Protein AF-A0A662ZCF4-F1 (afdb_monomer)

Radius of gyration: 23.59 Å; Cα contacts (8 Å, |Δi|>4): 606; chains: 1; bounding box: 55×50×80 Å

Solvent-accessible surface area (backbone atoms only — not comparable to full-atom values): 18237 Å² total; per-residue (Å²): 140,78,86,83,78,84,81,78,72,79,65,64,68,58,50,58,51,62,72,49,80,56,81,70,92,49,78,78,56,48,62,64,52,46,52,46,49,50,46,47,46,38,65,43,93,59,76,71,55,62,57,51,50,52,54,49,51,59,56,51,64,78,57,85,60,98,51,92,82,49,65,50,75,46,83,41,60,37,92,90,43,74,89,44,68,36,38,39,37,37,40,68,65,42,102,53,38,28,41,35,39,33,32,34,78,53,94,94,40,78,44,66,78,47,71,39,68,49,59,63,38,27,81,38,76,29,28,28,71,48,75,44,73,40,93,87,55,40,37,22,43,36,34,25,34,49,90,96,43,78,48,38,21,40,20,62,55,26,64,77,41,55,83,73,65,44,68,80,33,82,41,54,31,24,25,22,30,35,30,69,32,47,44,83,41,82,68,47,72,49,74,53,87,63,58,75,70,40,55,52,52,51,51,54,50,39,72,75,34,79,92,56,56,78,87,75,54,77,80,49,69,42,74,46,62,70,53,56,42,68,41,71,50,95,49,62,36,32,30,44,38,23,20,26,28,72,40,68,49,73,49,65,43,94,90,37,53,32,33,44,32,33,29,41,40,41,73,58,88,95,56,94,68,63,45,47,28,22,34,38,35,21,52,77,38,25,74,79,62,80,88,52,61,70,39,31,35,32,38,32,29,43,35,34,33,44,78,65,52,98,83,57,94,70,82,78,79,81,81,130

Secondary structure (DSSP, 8-state):
---------TTTHHHHHHHTT---SSTHHHHHHHHHHHHHHHH---HHHHHHHHHHHHHHTTS----TTSPEEEEEE-SS-TT-EEEEEEEESSSSEEEEEEEEEETTEEEEEEEEEEE--EEEEEEEEEEEE-TTSS-EEEEEEETTEEEEEEETTHHHHTTTS-BTSEEEEEEEEEEEEEEE----EEEE-SSHHHHHHHHHHHHH-TT--GGGSPPEEEE-TT--EEEE-SSTTEEEEEEEEEEEEEEEETTEEEEEEEEEEE--TT-S--EEEEEEEETTTTTT----TT-EEEEEEEEEEEEPPTTSS---PPP-

Sequence (320 aa):
MGNNKAKKSDADKSFLVNNVFIKPEKENELEHLESSVEALIALFPEDNDVKYYIEQGLRQSEEIDDNPNGPHYGLLNDPQNPKKTFHYMTYSINPFLNLIYLVKTVNDDFEILSISLSGKGCKNKFQIISKYQWENTYEGDVSAHYYEKEFCFIEPFFFKNRKKLRLNKPSDISLFGVALSCEPQEGSTLEIKEGTLFEYIQKEFLEKNPDKTVADMMPISISTQGMTYFQEEEFKTVYDYRGMLISVDQDEVFGEKCFKLSVVIYRPPNEQEFVAINLYASEHVLEGYIPKEGDDITGRLILFGTHFDHNSEIDVISYR

Nearest PDB structures (foldseek):
  3u4z-assembly1_A  TM=7.635E-01  e=6.159E-01  Tetrahymena thermophila
  8bk2-assembly3_C  TM=2.120E-01  e=3.422E-01  Neisseria meningitidis serogroup B
  5bp4-assembly9_R  TM=1.847E-01  e=1.612E+00  Mycolicibacterium smegmatis MC2 155
  5bp2-assembly1_A  TM=2.056E-01  e=5.508E+00  Mycolicibacterium smegmatis MC2 155
  5bp4-assembly3_F  TM=1.850E-01  e=5.221E+00  Mycolicibacterium smegmatis MC2 155

Mean predicted aligned error: 11.95 Å

Organism: NCBI:txid83771

Structure (mmCIF, N/CA/C/O backbone):
data_AF-A0A662ZCF4-F1
#
_entry.id   AF-A0A662ZCF4-F1
#
loop_
_atom_site.group_PDB
_atom_site.id
_atom_site.type_symbol
_atom_site.label_atom_id
_atom_site.label_alt_id
_atom_site.label_comp_id
_atom_site.label_asym_id
_atom_site.label_entity_id
_atom_site.label_seq_id
_atom_site.pdbx_PDB_ins_code
_atom_site.Cartn_x
_atom_site.Cartn_y
_atom_site.Cartn_z
_atom_site.occupancy
_atom_site.B_iso_or_equiv
_atom_site.auth_seq_id
_atom_site.auth_comp_id
_atom_site.auth_asym_id
_atom_site.auth_atom_id
_atom_site.pdbx_PDB_model_num
ATOM 1 N N . MET A 1 1 ? 20.011 -29.458 27.327 1.00 34.44 1 MET A N 1
ATOM 2 C CA . MET A 1 1 ? 21.338 -29.253 26.700 1.00 34.44 1 MET A CA 1
ATOM 3 C C . MET A 1 1 ? 21.447 -30.246 25.556 1.00 34.44 1 MET A C 1
ATOM 5 O O . MET A 1 1 ? 21.306 -31.423 25.825 1.00 34.44 1 MET A O 1
ATOM 9 N N . GLY A 1 2 ? 21.599 -29.899 24.288 1.00 31.66 2 GLY A N 1
ATOM 10 C CA . GLY A 1 2 ? 21.715 -28.613 23.622 1.00 31.66 2 GLY A CA 1
ATOM 11 C C . GLY A 1 2 ? 21.447 -28.822 22.126 1.00 31.66 2 GLY A C 1
ATOM 12 O O . GLY A 1 2 ? 21.556 -29.934 21.619 1.00 31.66 2 GLY A O 1
ATOM 13 N N . ASN A 1 3 ? 21.036 -27.725 21.500 1.00 28.69 3 ASN A N 1
ATOM 14 C CA . ASN A 1 3 ? 20.729 -27.484 20.093 1.00 28.69 3 ASN A CA 1
ATOM 15 C C . ASN A 1 3 ? 21.458 -28.346 19.051 1.00 28.69 3 ASN A C 1
ATOM 17 O O . ASN A 1 3 ? 22.678 -28.468 19.087 1.00 28.69 3 ASN A O 1
ATOM 21 N N . ASN A 1 4 ? 20.739 -28.673 17.974 1.00 29.91 4 ASN A N 1
ATOM 22 C CA . ASN A 1 4 ? 21.203 -28.210 16.670 1.00 29.91 4 ASN A CA 1
ATOM 23 C C . ASN A 1 4 ? 20.024 -27.751 15.806 1.00 29.91 4 ASN A C 1
ATOM 25 O O . ASN A 1 4 ? 19.117 -28.515 15.490 1.00 29.91 4 ASN A O 1
ATOM 29 N N . LYS A 1 5 ? 20.043 -26.446 15.519 1.00 33.88 5 LYS A N 1
ATOM 30 C CA . LYS A 1 5 ? 19.071 -25.710 14.717 1.00 33.88 5 LYS A CA 1
ATOM 31 C C . LYS A 1 5 ? 19.158 -26.160 13.261 1.00 33.88 5 LYS A C 1
ATOM 33 O O . LYS A 1 5 ? 20.253 -26.284 12.713 1.00 33.88 5 LYS A O 1
ATOM 38 N N . ALA A 1 6 ? 17.996 -26.317 12.639 1.00 32.59 6 ALA A N 1
ATOM 39 C CA . ALA A 1 6 ? 17.856 -26.325 11.196 1.00 32.59 6 ALA A CA 1
ATOM 40 C C . ALA A 1 6 ? 18.389 -24.996 10.635 1.00 32.59 6 ALA A C 1
ATOM 42 O O . ALA A 1 6 ? 17.842 -23.932 10.921 1.00 32.59 6 ALA A O 1
ATOM 43 N N . LYS A 1 7 ? 19.470 -25.060 9.854 1.00 31.25 7 LYS A N 1
ATOM 44 C CA . LYS A 1 7 ? 19.803 -24.025 8.875 1.00 31.25 7 LYS A CA 1
ATOM 45 C C . LYS A 1 7 ? 18.928 -24.289 7.651 1.00 31.25 7 LYS A C 1
ATOM 47 O O . LYS A 1 7 ? 19.266 -25.153 6.846 1.00 31.25 7 LYS A O 1
ATOM 52 N N . LYS A 1 8 ? 17.784 -23.606 7.560 1.00 32.00 8 LYS A N 1
ATOM 53 C CA . LYS A 1 8 ? 17.156 -23.337 6.260 1.00 32.00 8 LYS A CA 1
ATOM 54 C C . LYS A 1 8 ? 17.948 -22.214 5.583 1.00 32.00 8 LYS A C 1
ATOM 56 O O . LYS A 1 8 ? 18.562 -21.393 6.256 1.00 32.00 8 LYS A O 1
ATOM 61 N N . SER A 1 9 ? 18.034 -22.332 4.271 1.00 33.91 9 SER A N 1
ATOM 62 C CA . SER A 1 9 ? 19.069 -21.866 3.361 1.00 33.91 9 SER A CA 1
ATOM 63 C C . SER A 1 9 ? 18.976 -20.383 2.997 1.00 33.91 9 SER A C 1
ATOM 65 O O . SER A 1 9 ? 18.045 -19.976 2.320 1.00 33.91 9 SER A O 1
ATOM 67 N N . ASP A 1 10 ? 20.044 -19.629 3.272 1.00 34.22 10 ASP A N 1
ATOM 68 C CA . ASP A 1 10 ? 20.371 -18.362 2.583 1.00 34.22 10 ASP A CA 1
ATOM 69 C C . ASP A 1 10 ? 20.737 -18.570 1.090 1.00 34.22 10 ASP A C 1
ATOM 71 O O . ASP A 1 10 ? 21.057 -17.629 0.370 1.00 34.22 10 ASP A O 1
ATOM 75 N N . ALA A 1 11 ? 20.725 -19.817 0.604 1.00 31.61 11 ALA A N 1
ATOM 76 C CA . ALA A 1 11 ? 21.197 -20.179 -0.730 1.00 31.61 11 ALA A CA 1
ATOM 77 C C . ALA A 1 11 ? 20.205 -19.848 -1.862 1.00 31.61 11 ALA A C 1
ATOM 79 O O . ALA A 1 11 ? 20.658 -19.622 -2.982 1.00 31.61 11 ALA A O 1
ATOM 80 N N . ASP A 1 12 ? 18.899 -19.743 -1.592 1.00 37.31 12 ASP A N 1
ATOM 81 C CA . ASP A 1 12 ? 17.895 -19.559 -2.657 1.00 37.31 12 ASP A CA 1
ATOM 82 C C . ASP A 1 12 ? 17.705 -18.091 -3.083 1.00 37.31 12 ASP A C 1
ATOM 84 O O . ASP A 1 12 ? 17.516 -17.822 -4.267 1.00 37.31 12 ASP A O 1
ATOM 88 N N . LYS A 1 13 ? 17.887 -17.111 -2.182 1.00 35.38 13 LYS A N 1
ATOM 89 C CA . LYS A 1 13 ? 17.834 -15.678 -2.553 1.00 35.38 13 LYS A CA 1
ATOM 90 C C . LYS A 1 13 ? 18.986 -15.272 -3.484 1.00 35.38 13 LYS A C 1
ATOM 92 O O . LYS A 1 13 ? 18.811 -14.465 -4.391 1.00 35.38 13 LYS A O 1
ATOM 97 N N . SER A 1 14 ? 20.160 -15.883 -3.302 1.00 32.38 14 SER A N 1
ATOM 98 C CA . SER A 1 14 ? 21.355 -15.583 -4.103 1.00 32.38 14 SER A CA 1
ATOM 99 C C . SER A 1 14 ? 21.256 -16.055 -5.559 1.00 32.38 14 SER A C 1
ATOM 101 O O . SER A 1 14 ? 21.972 -15.548 -6.420 1.00 32.38 14 SER A O 1
ATOM 103 N N . PHE A 1 15 ? 20.387 -17.024 -5.853 1.00 28.84 15 PHE A N 1
ATOM 104 C CA . PHE A 1 15 ? 20.275 -17.616 -7.185 1.00 28.84 15 PHE A CA 1
ATOM 105 C C . PHE A 1 15 ? 19.413 -16.759 -8.125 1.00 28.84 15 PHE A C 1
ATOM 107 O O . PHE A 1 15 ? 19.773 -16.559 -9.284 1.00 28.84 15 PHE A O 1
ATOM 114 N N . LEU A 1 16 ? 18.340 -16.169 -7.594 1.00 33.47 16 LEU A N 1
ATOM 115 C CA . LEU A 1 16 ? 17.433 -15.261 -8.303 1.00 33.47 16 LEU A CA 1
ATOM 116 C C . LEU A 1 16 ? 18.105 -13.932 -8.689 1.00 33.47 16 LEU A C 1
ATOM 118 O O . LEU A 1 16 ? 18.007 -13.498 -9.836 1.00 33.47 16 LEU A O 1
ATOM 122 N N . VAL A 1 17 ? 18.887 -13.346 -7.773 1.00 35.19 17 VAL A N 1
ATOM 123 C CA . VAL A 1 17 ? 19.657 -12.108 -8.019 1.00 35.19 17 VAL A CA 1
ATOM 124 C C . VAL A 1 17 ? 20.765 -12.314 -9.062 1.00 35.19 17 VAL A C 1
ATOM 126 O O . VAL A 1 17 ? 21.104 -11.389 -9.788 1.00 35.19 17 VAL A O 1
ATOM 129 N N . ASN A 1 18 ? 21.320 -13.527 -9.174 1.00 32.16 18 ASN A N 1
ATOM 130 C CA . ASN A 1 18 ? 22.410 -13.818 -10.113 1.00 32.16 18 ASN A CA 1
ATOM 131 C C . ASN A 1 18 ? 21.944 -14.270 -11.512 1.00 32.16 18 ASN A C 1
ATOM 133 O O . ASN A 1 18 ? 22.737 -14.196 -12.453 1.00 32.16 18 ASN A O 1
ATOM 137 N N . ASN A 1 19 ? 20.701 -14.747 -11.666 1.00 30.98 19 ASN A N 1
ATOM 138 C CA . ASN A 1 19 ? 20.167 -15.220 -12.954 1.00 30.98 19 ASN A CA 1
ATOM 139 C C . ASN A 1 19 ? 19.309 -14.184 -13.698 1.00 30.98 19 ASN A C 1
ATOM 141 O O . ASN A 1 19 ? 19.122 -14.313 -14.909 1.00 30.98 19 ASN A O 1
ATOM 145 N N . VAL A 1 20 ? 18.843 -13.134 -13.018 1.00 36.94 20 VAL A N 1
ATOM 146 C CA . VAL A 1 20 ? 18.473 -11.867 -13.661 1.00 36.94 20 VAL A CA 1
ATOM 147 C C . VAL A 1 20 ? 19.757 -11.041 -13.707 1.00 36.94 20 VAL A C 1
ATOM 149 O O . VAL A 1 20 ? 20.332 -10.779 -12.664 1.00 36.94 20 VAL A O 1
ATOM 152 N N . PHE A 1 21 ? 20.264 -10.726 -14.902 1.00 37.38 21 PHE A N 1
ATOM 153 C CA . PHE A 1 21 ? 21.606 -10.186 -15.195 1.00 37.38 21 PHE A CA 1
ATOM 154 C C . PHE A 1 21 ? 21.947 -8.835 -14.527 1.00 37.38 21 PHE A C 1
ATOM 156 O O . PHE A 1 21 ? 22.225 -7.846 -15.199 1.00 37.38 21 PHE A O 1
ATOM 163 N N . ILE A 1 22 ? 21.983 -8.773 -13.203 1.00 38.62 22 ILE A N 1
ATOM 164 C CA . ILE A 1 22 ? 22.342 -7.584 -12.445 1.00 38.62 22 ILE A CA 1
ATOM 165 C C . ILE A 1 22 ? 23.508 -7.995 -11.560 1.00 38.62 22 ILE A C 1
ATOM 167 O O . ILE A 1 22 ? 23.356 -8.724 -10.588 1.00 38.62 22 ILE A O 1
ATOM 171 N N . LYS A 1 23 ? 24.713 -7.564 -11.937 1.00 35.62 23 LYS A N 1
ATOM 172 C CA . LYS A 1 23 ? 25.853 -7.553 -11.019 1.00 35.62 23 LYS A CA 1
ATOM 173 C C . LYS A 1 23 ? 25.826 -6.209 -10.294 1.00 35.62 23 LYS A C 1
ATOM 175 O O . LYS A 1 23 ? 26.274 -5.237 -10.900 1.00 35.62 23 LYS A O 1
ATOM 180 N N . PRO A 1 24 ? 25.306 -6.119 -9.061 1.00 38.59 24 PRO A N 1
ATOM 181 C CA . PRO A 1 24 ? 25.465 -4.905 -8.276 1.00 38.59 24 PRO A CA 1
ATOM 182 C C . PRO A 1 24 ? 26.955 -4.706 -7.973 1.00 38.59 24 PRO A C 1
ATOM 184 O O . PRO A 1 24 ? 27.662 -5.650 -7.608 1.00 38.59 24 PRO A O 1
ATOM 187 N N . GLU A 1 25 ? 27.452 -3.488 -8.170 1.00 36.28 25 GLU A N 1
ATOM 188 C CA . GLU A 1 25 ? 28.835 -3.116 -7.860 1.00 36.28 25 GLU A CA 1
ATOM 189 C C . GLU A 1 25 ? 28.982 -2.664 -6.392 1.00 36.28 25 GLU A C 1
ATOM 191 O O . GLU A 1 25 ? 30.112 -2.603 -5.895 1.00 36.28 25 GLU A O 1
ATOM 196 N N . LYS A 1 26 ? 27.875 -2.393 -5.671 1.00 37.78 26 LYS A N 1
ATOM 197 C CA . LYS A 1 26 ? 27.879 -1.966 -4.253 1.00 37.78 26 LYS A CA 1
ATOM 198 C C . LYS A 1 26 ? 26.777 -2.599 -3.393 1.00 37.78 26 LYS A C 1
ATOM 200 O O . LYS A 1 26 ? 25.709 -2.946 -3.873 1.00 37.78 26 LYS A O 1
ATOM 205 N N . GLU A 1 27 ? 27.028 -2.668 -2.084 1.00 39.44 27 GLU A N 1
ATOM 206 C CA . GLU A 1 27 ? 26.141 -3.262 -1.062 1.00 39.44 27 GLU A CA 1
ATOM 207 C C . GLU A 1 27 ? 24.762 -2.572 -0.974 1.00 39.44 27 GLU A C 1
ATOM 209 O O . GLU A 1 27 ? 23.745 -3.252 -0.964 1.00 39.44 27 GLU A O 1
ATOM 214 N N . ASN A 1 28 ? 24.698 -1.237 -1.051 1.00 39.75 28 ASN A N 1
ATOM 215 C CA . ASN A 1 28 ? 23.425 -0.494 -1.038 1.00 39.75 28 ASN A CA 1
ATOM 216 C C . ASN A 1 28 ? 22.585 -0.673 -2.324 1.00 39.75 28 ASN A C 1
ATOM 218 O O . ASN A 1 28 ? 21.413 -0.305 -2.349 1.00 39.75 28 ASN A O 1
ATOM 222 N N . GLU A 1 29 ? 23.168 -1.193 -3.412 1.00 42.75 29 GLU A N 1
ATOM 223 C CA . GLU A 1 29 ? 22.436 -1.482 -4.657 1.00 42.75 29 GLU A CA 1
ATOM 224 C C . GLU A 1 29 ? 21.608 -2.774 -4.536 1.00 42.75 29 GLU A C 1
ATOM 226 O O . GLU A 1 29 ? 20.649 -2.946 -5.288 1.00 42.75 29 GLU A O 1
ATOM 231 N N . LEU A 1 30 ? 21.946 -3.657 -3.583 1.00 45.44 30 LEU A N 1
ATOM 232 C CA . LEU A 1 30 ? 21.219 -4.904 -3.320 1.00 45.44 30 LEU A CA 1
ATOM 233 C C . LEU A 1 30 ? 19.861 -4.641 -2.654 1.00 45.44 30 LEU A C 1
ATOM 235 O O . LEU A 1 30 ? 18.858 -5.168 -3.116 1.00 45.44 30 LEU A O 1
ATOM 239 N N . GLU A 1 31 ? 19.800 -3.764 -1.651 1.00 50.75 31 GLU A N 1
ATOM 240 C CA . GLU A 1 31 ? 18.610 -3.558 -0.800 1.00 50.75 31 GLU A CA 1
ATOM 241 C C . GLU A 1 31 ? 17.354 -3.076 -1.565 1.00 50.75 31 GLU A C 1
ATOM 243 O O . GLU A 1 31 ? 16.228 -3.510 -1.313 1.00 50.75 31 GLU A O 1
ATOM 248 N N . HIS A 1 32 ? 17.525 -2.187 -2.547 1.00 55.47 32 HIS A N 1
ATOM 249 C CA . HIS A 1 32 ? 16.410 -1.646 -3.341 1.00 55.47 32 HIS A CA 1
ATOM 250 C C . HIS A 1 32 ? 15.911 -2.628 -4.407 1.00 55.47 32 HIS A C 1
ATOM 252 O O . HIS A 1 32 ? 14.712 -2.725 -4.678 1.00 55.47 32 HIS A O 1
ATOM 258 N N . LEU A 1 33 ? 16.842 -3.384 -4.989 1.00 55.66 33 LEU A N 1
ATOM 259 C CA . LEU A 1 33 ? 16.542 -4.468 -5.915 1.00 55.66 33 LEU A CA 1
ATOM 260 C C . LEU A 1 33 ? 15.854 -5.631 -5.201 1.00 55.66 33 LEU A C 1
ATOM 262 O O . LEU A 1 33 ? 14.928 -6.216 -5.757 1.00 55.66 33 LEU A O 1
ATOM 266 N N . GLU A 1 34 ? 16.243 -5.903 -3.956 1.00 63.28 34 GLU A N 1
ATOM 267 C CA . GLU A 1 34 ? 15.597 -6.886 -3.092 1.00 63.28 34 GLU A CA 1
ATOM 268 C C . GLU A 1 34 ? 14.115 -6.570 -2.891 1.00 63.28 34 GLU A C 1
ATOM 270 O O . GLU A 1 34 ? 13.309 -7.478 -3.013 1.00 63.28 34 GLU A O 1
ATOM 275 N N . SER A 1 35 ? 13.715 -5.307 -2.703 1.00 64.56 35 SER A N 1
ATOM 276 C CA . SER A 1 35 ? 12.294 -4.961 -2.517 1.00 64.56 35 SER A CA 1
ATOM 277 C C . SER A 1 35 ? 11.437 -5.238 -3.763 1.00 64.56 35 SER A C 1
ATOM 279 O O . SER A 1 35 ? 10.375 -5.855 -3.668 1.00 64.56 35 SER A O 1
ATOM 281 N N . SER A 1 36 ? 11.885 -4.825 -4.955 1.00 67.31 36 SER A N 1
ATOM 282 C CA . SER A 1 36 ? 11.154 -5.121 -6.199 1.00 67.31 36 SER A CA 1
ATOM 283 C C . SER A 1 36 ? 11.131 -6.623 -6.492 1.00 67.31 36 SER A C 1
ATOM 285 O O . SER A 1 36 ? 10.098 -7.154 -6.892 1.00 67.31 36 SER A O 1
ATOM 287 N N . VAL A 1 37 ? 12.237 -7.329 -6.247 1.00 68.50 37 VAL A N 1
ATOM 288 C CA . VAL A 1 37 ? 12.322 -8.786 -6.419 1.00 68.50 37 VAL A CA 1
ATOM 289 C C . VAL A 1 37 ? 11.449 -9.524 -5.401 1.00 68.50 37 VAL A C 1
ATOM 291 O O . VAL A 1 37 ? 10.737 -10.443 -5.785 1.00 68.50 37 VAL A O 1
ATOM 294 N N . GLU A 1 38 ? 11.429 -9.113 -4.133 1.00 71.75 38 GLU A N 1
ATOM 295 C CA . GLU A 1 38 ? 10.564 -9.694 -3.099 1.00 71.75 38 GLU A CA 1
ATOM 296 C C . GLU A 1 38 ? 9.084 -9.496 -3.433 1.00 71.75 38 GLU A C 1
ATOM 298 O O . GLU A 1 38 ? 8.307 -10.437 -3.290 1.00 71.75 38 GLU A O 1
ATOM 303 N N . ALA A 1 39 ? 8.697 -8.329 -3.961 1.00 72.06 39 ALA A N 1
ATOM 304 C CA . ALA A 1 39 ? 7.339 -8.105 -4.456 1.00 72.06 39 ALA A CA 1
ATOM 305 C C . ALA A 1 39 ? 6.986 -9.040 -5.626 1.00 72.06 39 ALA A C 1
ATOM 307 O O . ALA A 1 39 ? 5.880 -9.571 -5.679 1.00 72.06 39 ALA A O 1
ATOM 308 N N . LEU A 1 40 ? 7.916 -9.259 -6.562 1.00 74.50 40 LEU A N 1
ATOM 309 C CA . LEU A 1 40 ? 7.713 -10.197 -7.668 1.00 74.50 40 LEU A CA 1
ATOM 310 C C . LEU A 1 40 ? 7.574 -11.635 -7.155 1.00 74.50 40 LEU A C 1
ATOM 312 O O . LEU A 1 40 ? 6.639 -12.316 -7.550 1.00 74.50 40 LEU A O 1
ATOM 316 N N . ILE A 1 41 ? 8.442 -12.079 -6.244 1.00 72.75 41 ILE A N 1
ATOM 317 C CA . ILE A 1 41 ? 8.372 -13.422 -5.643 1.00 72.75 41 ILE A CA 1
ATOM 318 C C . ILE A 1 41 ? 7.042 -13.618 -4.903 1.00 72.75 41 ILE A C 1
ATOM 320 O O . ILE A 1 41 ? 6.413 -14.661 -5.043 1.00 72.75 41 ILE A O 1
ATOM 324 N N . ALA A 1 42 ? 6.590 -12.606 -4.157 1.00 72.00 42 ALA A N 1
ATOM 325 C CA . ALA A 1 42 ? 5.320 -12.639 -3.433 1.00 72.00 42 ALA A CA 1
ATOM 326 C C . ALA A 1 42 ? 4.084 -12.646 -4.352 1.00 72.00 42 ALA A C 1
ATOM 328 O O . ALA A 1 42 ? 2.979 -12.962 -3.915 1.00 72.00 42 ALA A O 1
ATOM 329 N N . LEU A 1 43 ? 4.232 -12.286 -5.627 1.00 75.12 43 LEU A N 1
ATOM 330 C CA . LEU A 1 43 ? 3.166 -12.413 -6.621 1.00 75.12 43 LEU A CA 1
ATOM 331 C C . LEU A 1 43 ? 3.315 -13.669 -7.484 1.00 75.12 43 LEU A C 1
ATOM 333 O O . LEU A 1 43 ? 2.305 -14.159 -7.980 1.00 75.12 43 LEU A O 1
ATOM 337 N N . PHE A 1 44 ? 4.538 -14.179 -7.657 1.00 74.06 44 PHE A N 1
ATOM 338 C CA . PHE A 1 44 ? 4.893 -15.227 -8.617 1.00 74.06 44 PHE A CA 1
ATOM 339 C C . PHE A 1 44 ? 5.777 -16.292 -7.955 1.00 74.06 44 PHE A C 1
ATOM 341 O O . PHE A 1 44 ? 7.009 -16.185 -7.969 1.00 74.06 44 PHE A O 1
ATOM 348 N N . PRO A 1 45 ? 5.185 -17.348 -7.384 1.00 59.09 45 PRO A N 1
ATOM 349 C CA . PRO A 1 45 ? 5.953 -18.427 -6.793 1.00 59.09 45 PRO A CA 1
ATOM 350 C C . PRO A 1 45 ? 6.430 -19.405 -7.887 1.00 59.09 45 PRO A C 1
ATOM 352 O O . PRO A 1 45 ? 5.884 -20.493 -7.977 1.00 59.09 45 PRO A O 1
ATOM 355 N N . GLU A 1 46 ? 7.407 -19.013 -8.729 1.00 55.28 46 GLU A N 1
ATOM 356 C CA . GLU A 1 46 ? 8.382 -19.862 -9.475 1.00 55.28 46 GLU A CA 1
ATOM 357 C C . GLU A 1 46 ? 9.172 -19.079 -10.570 1.00 55.28 46 GLU A C 1
ATOM 359 O O . GLU A 1 46 ? 8.655 -18.182 -11.232 1.00 55.28 46 GLU A O 1
ATOM 364 N N . ASP A 1 47 ? 10.439 -19.458 -10.819 1.00 52.12 47 ASP A N 1
ATOM 365 C CA . ASP A 1 47 ? 11.390 -18.760 -11.724 1.00 52.12 47 ASP A CA 1
ATOM 366 C C . ASP A 1 47 ? 11.063 -18.849 -13.229 1.00 52.12 47 ASP A C 1
ATOM 368 O O . ASP A 1 47 ? 11.508 -18.014 -14.027 1.00 52.12 47 ASP A O 1
ATOM 372 N N . ASN A 1 48 ? 10.342 -19.888 -13.657 1.00 49.31 48 ASN A N 1
ATOM 373 C CA . ASN A 1 48 ? 10.177 -20.190 -15.085 1.00 49.31 48 ASN A CA 1
ATOM 374 C C . ASN A 1 48 ? 9.231 -19.215 -15.800 1.00 49.31 48 ASN A C 1
ATOM 376 O O . ASN A 1 48 ? 9.373 -18.996 -17.006 1.00 49.31 48 ASN A O 1
ATOM 380 N N . ASP A 1 49 ? 8.322 -18.590 -15.057 1.00 55.00 49 ASP A N 1
ATOM 381 C CA . ASP A 1 49 ? 7.298 -17.715 -15.612 1.00 55.00 49 ASP A CA 1
ATOM 382 C C . ASP A 1 49 ? 7.880 -16.357 -16.005 1.00 55.00 49 ASP A C 1
ATOM 384 O O . ASP A 1 49 ? 7.713 -15.913 -17.140 1.00 55.00 49 ASP A O 1
ATOM 388 N N . VAL A 1 50 ? 8.670 -15.724 -15.134 1.00 53.28 50 VAL A N 1
ATOM 389 C CA . VAL A 1 50 ? 9.223 -14.381 -15.390 1.00 53.28 50 VAL A CA 1
ATOM 390 C C . VAL A 1 50 ? 10.075 -14.356 -16.662 1.00 53.28 50 VAL A C 1
ATOM 392 O O . VAL A 1 50 ? 9.916 -13.461 -17.495 1.00 53.28 50 VAL A O 1
ATOM 395 N N . LYS A 1 51 ? 10.940 -15.361 -16.856 1.00 55.16 51 LYS A N 1
ATOM 396 C CA . LYS A 1 51 ? 11.770 -15.480 -18.063 1.00 55.16 51 LYS A CA 1
ATOM 397 C C . LYS A 1 51 ? 10.931 -15.727 -19.318 1.00 55.16 51 LYS A C 1
ATOM 399 O O . LYS A 1 51 ? 11.187 -15.105 -20.347 1.00 55.16 51 LYS A O 1
ATOM 404 N N . TYR A 1 52 ? 9.922 -16.591 -19.233 1.00 60.59 52 TYR A N 1
ATOM 405 C CA . TYR A 1 52 ? 8.998 -16.825 -20.338 1.00 60.59 52 TYR A CA 1
ATOM 406 C C . TYR A 1 52 ? 8.271 -15.535 -20.746 1.00 60.59 52 TYR A C 1
ATOM 408 O O . TYR A 1 52 ? 8.223 -15.211 -21.931 1.00 60.59 52 TYR A O 1
ATOM 416 N N . TYR A 1 53 ? 7.771 -14.748 -19.791 1.00 58.00 53 TYR A N 1
ATOM 417 C CA . TYR A 1 53 ? 7.039 -13.511 -20.088 1.00 58.00 53 TYR A CA 1
ATOM 418 C C . TYR A 1 53 ? 7.933 -12.379 -20.592 1.00 58.00 53 TYR A C 1
ATOM 420 O O . TYR A 1 53 ? 7.519 -11.636 -21.480 1.00 58.00 53 TYR A O 1
ATOM 428 N N . ILE A 1 54 ? 9.179 -12.300 -20.121 1.00 55.88 54 ILE A N 1
ATOM 429 C CA . ILE A 1 54 ? 10.216 -11.456 -20.730 1.00 55.88 54 ILE A CA 1
ATOM 430 C C . ILE A 1 54 ? 10.374 -11.806 -22.214 1.00 55.88 54 ILE A C 1
ATOM 432 O O . ILE A 1 54 ? 10.335 -10.924 -23.070 1.00 55.88 54 ILE A O 1
ATOM 436 N N . GLU A 1 55 ? 10.536 -13.094 -22.528 1.00 59.50 55 GLU A N 1
ATOM 437 C CA . GLU A 1 55 ? 10.721 -13.559 -23.904 1.00 59.50 55 GLU A CA 1
ATOM 438 C C . GLU A 1 55 ? 9.473 -13.300 -24.768 1.00 59.50 55 GLU A C 1
ATOM 440 O O . GLU A 1 55 ? 9.608 -12.929 -25.933 1.00 59.50 55 GLU A O 1
ATOM 445 N N . GLN A 1 56 ? 8.262 -13.432 -24.213 1.00 58.22 56 GLN A N 1
ATOM 446 C CA . GLN A 1 56 ? 7.013 -13.114 -24.920 1.00 58.22 56 GLN A CA 1
ATOM 447 C C . GLN A 1 56 ? 6.841 -11.614 -25.166 1.00 58.22 56 GLN A C 1
ATOM 449 O O . GLN A 1 56 ? 6.522 -11.219 -26.286 1.00 58.22 56 GLN A O 1
ATOM 454 N N . GLY A 1 57 ? 7.094 -10.776 -24.158 1.00 53.28 57 GLY A N 1
ATOM 455 C CA . GLY A 1 57 ? 7.048 -9.323 -24.303 1.00 53.28 57 GLY A CA 1
ATOM 456 C C . GLY A 1 57 ? 8.032 -8.835 -25.368 1.00 53.28 57 GLY A C 1
ATOM 457 O O . GLY A 1 57 ? 7.663 -8.045 -26.236 1.00 53.28 57 GLY A O 1
ATOM 458 N N . LEU A 1 58 ? 9.261 -9.369 -25.361 1.00 55.00 58 LEU A N 1
ATOM 459 C CA . LEU A 1 58 ? 10.292 -9.051 -26.355 1.00 55.00 58 LEU A CA 1
ATOM 460 C C . LEU A 1 58 ? 9.908 -9.499 -27.775 1.00 55.00 58 LEU A C 1
ATOM 462 O O . LEU A 1 58 ? 10.174 -8.770 -28.728 1.00 55.00 58 LEU A O 1
ATOM 466 N N . ARG A 1 59 ? 9.231 -10.639 -27.940 1.00 57.19 59 ARG A N 1
ATOM 467 C CA . ARG A 1 59 ? 8.718 -11.072 -29.255 1.00 57.19 59 ARG A CA 1
ATOM 468 C C . ARG A 1 59 ? 7.571 -10.195 -29.751 1.00 57.19 59 ARG A C 1
ATOM 470 O O . ARG A 1 59 ? 7.537 -9.841 -30.922 1.00 57.19 59 ARG A O 1
ATOM 477 N N . GLN A 1 60 ? 6.666 -9.792 -28.862 1.00 50.09 60 GLN A N 1
ATOM 478 C CA . GLN A 1 60 ? 5.534 -8.929 -29.213 1.00 50.09 60 GLN A CA 1
ATOM 479 C C . GLN A 1 60 ? 5.956 -7.488 -29.560 1.00 50.09 60 GLN A C 1
ATOM 481 O O . GLN A 1 60 ? 5.252 -6.820 -30.302 1.00 50.09 60 GLN A O 1
ATOM 486 N N . SER A 1 61 ? 7.125 -7.008 -29.113 1.00 48.50 61 SER A N 1
ATOM 487 C CA . SER A 1 61 ? 7.720 -5.732 -29.578 1.00 48.50 61 SER A CA 1
ATOM 488 C C . SER A 1 61 ? 7.940 -5.645 -31.075 1.00 48.50 61 SER A C 1
ATOM 490 O O . SER A 1 61 ? 7.933 -4.554 -31.643 1.00 48.50 61 SER A O 1
ATOM 492 N N . GLU A 1 62 ? 8.310 -6.780 -31.668 1.00 45.78 62 GLU A N 1
ATOM 493 C CA . GLU A 1 62 ? 8.706 -6.859 -33.070 1.00 45.78 62 GLU A CA 1
ATOM 494 C C . GLU A 1 62 ? 7.468 -6.824 -33.977 1.00 45.78 62 GLU A C 1
ATOM 496 O O . GLU A 1 62 ? 7.554 -6.431 -35.140 1.00 45.78 62 GLU A O 1
ATOM 501 N N . GLU A 1 63 ? 6.303 -7.136 -33.408 1.00 45.12 63 GLU A N 1
ATOM 502 C CA . GLU A 1 63 ? 4.983 -7.031 -34.012 1.00 45.12 63 GLU A CA 1
ATOM 503 C C . GLU A 1 63 ? 4.265 -5.810 -33.414 1.00 45.12 63 GLU A C 1
ATOM 505 O O . GLU A 1 63 ? 3.401 -5.934 -32.550 1.00 45.12 63 GLU A O 1
ATOM 510 N N . ILE A 1 64 ? 4.641 -4.596 -33.843 1.00 44.84 64 ILE A N 1
ATOM 511 C CA . ILE A 1 64 ? 3.876 -3.378 -33.524 1.00 44.84 64 ILE A CA 1
ATOM 512 C C . ILE A 1 64 ? 2.515 -3.494 -34.221 1.00 44.84 64 ILE A C 1
ATOM 514 O O . ILE A 1 64 ? 2.349 -3.043 -35.354 1.00 44.84 64 ILE A O 1
ATOM 518 N N . ASP A 1 65 ? 1.565 -4.140 -33.558 1.00 41.78 65 ASP A N 1
ATOM 519 C CA . ASP A 1 65 ? 0.165 -4.196 -33.956 1.00 41.78 65 ASP A CA 1
ATOM 520 C C . ASP A 1 65 ? -0.672 -3.360 -32.978 1.00 41.78 65 ASP A C 1
ATOM 522 O O . ASP A 1 65 ? -0.327 -3.228 -31.800 1.00 41.78 65 ASP A O 1
ATOM 526 N N . ASP A 1 66 ? -1.771 -2.785 -33.468 1.00 46.50 66 ASP A N 1
ATOM 527 C CA . ASP A 1 66 ? -2.676 -1.852 -32.770 1.00 46.50 66 ASP A CA 1
ATOM 528 C C . ASP A 1 66 ? -3.487 -2.526 -31.630 1.00 46.50 66 ASP A C 1
ATOM 530 O O . ASP A 1 66 ? -4.657 -2.214 -31.401 1.00 46.50 66 ASP A O 1
ATOM 534 N N . ASN A 1 67 ? -2.903 -3.485 -30.904 1.00 47.06 67 ASN A N 1
ATOM 535 C CA . ASN A 1 67 ? -3.539 -4.152 -29.777 1.00 47.06 67 ASN A CA 1
ATOM 536 C C . ASN A 1 67 ? -3.467 -3.259 -28.521 1.00 47.06 67 ASN A C 1
ATOM 538 O O . ASN A 1 67 ? -2.386 -3.100 -27.950 1.00 47.06 67 ASN A O 1
ATOM 542 N N . PRO A 1 68 ? -4.597 -2.722 -28.021 1.00 43.50 68 PRO A N 1
ATOM 543 C CA . PRO A 1 68 ? -4.615 -1.882 -26.821 1.00 43.50 68 PRO A CA 1
ATOM 544 C C . PRO A 1 68 ? -4.236 -2.636 -25.537 1.00 43.50 68 PRO A C 1
ATOM 546 O O . PRO A 1 68 ? -3.930 -1.994 -24.539 1.00 43.50 68 PRO A O 1
ATOM 549 N N . ASN A 1 69 ? -4.233 -3.974 -25.565 1.00 43.16 69 ASN A N 1
ATOM 550 C CA . ASN A 1 69 ? -3.764 -4.831 -24.472 1.00 43.16 69 ASN A CA 1
ATOM 551 C C . ASN A 1 69 ? -2.361 -5.415 -24.740 1.00 43.16 69 ASN A C 1
ATOM 553 O O . ASN A 1 69 ? -1.913 -6.294 -24.005 1.00 43.16 69 ASN A O 1
ATOM 557 N N . GLY A 1 70 ? -1.702 -5.001 -25.828 1.00 42.28 70 GLY A N 1
ATOM 558 C CA . GLY A 1 70 ? -0.330 -5.387 -26.146 1.00 42.28 70 GLY A CA 1
ATOM 559 C C . GLY A 1 70 ? 0.692 -4.595 -25.322 1.00 42.28 70 GLY A C 1
ATOM 560 O O . GLY A 1 70 ? 0.345 -3.596 -24.687 1.00 42.28 70 GLY A O 1
ATOM 561 N N . PRO A 1 71 ? 1.968 -5.012 -25.314 1.00 50.06 71 PRO A N 1
ATOM 562 C CA . PRO A 1 71 ? 2.995 -4.325 -24.549 1.00 50.06 71 PRO A CA 1
ATOM 563 C C . PRO A 1 71 ? 3.181 -2.886 -25.039 1.00 50.06 71 PRO A C 1
ATOM 565 O O . PRO A 1 71 ? 3.471 -2.643 -26.212 1.00 50.06 71 PRO A O 1
ATOM 568 N N . HIS A 1 72 ? 3.055 -1.909 -24.137 1.00 55.53 72 HIS A N 1
ATOM 569 C CA . HIS A 1 72 ? 3.337 -0.522 -24.495 1.00 55.53 72 HIS A CA 1
ATOM 570 C C . HIS A 1 72 ? 4.839 -0.281 -24.516 1.00 55.53 72 HIS A C 1
ATOM 572 O O . HIS A 1 72 ? 5.545 -0.507 -23.530 1.00 55.53 72 HIS A O 1
ATOM 578 N N . TYR A 1 73 ? 5.295 0.247 -25.645 1.00 55.91 73 TYR A N 1
ATOM 579 C CA . TYR A 1 73 ? 6.685 0.572 -25.894 1.00 55.91 73 TYR A CA 1
ATOM 580 C C . TYR A 1 73 ? 6.937 2.071 -25.830 1.00 55.91 73 TYR A C 1
ATOM 582 O O . TYR A 1 73 ? 6.217 2.871 -26.431 1.00 55.91 73 TYR A O 1
ATOM 590 N N . GLY A 1 74 ? 8.012 2.466 -25.151 1.00 58.94 74 GLY A N 1
ATOM 591 C CA . GLY A 1 74 ? 8.471 3.846 -25.192 1.00 58.94 74 GLY A CA 1
ATOM 592 C C . GLY A 1 74 ? 9.985 3.980 -25.225 1.00 58.94 74 GLY A C 1
ATOM 593 O O . GLY A 1 74 ? 10.725 3.229 -24.595 1.00 58.94 74 GLY A O 1
ATOM 594 N N . LEU A 1 75 ? 10.434 4.985 -25.975 1.00 55.41 75 LEU A N 1
ATOM 595 C CA . LEU A 1 75 ? 11.830 5.391 -26.061 1.00 55.41 75 LEU A CA 1
ATOM 596 C C . LEU A 1 75 ? 12.140 6.432 -24.991 1.00 55.41 75 LEU A C 1
ATOM 598 O O . LEU A 1 75 ? 11.392 7.394 -24.794 1.00 55.41 75 LEU A O 1
ATOM 602 N N . LEU A 1 76 ? 13.285 6.269 -24.341 1.00 59.31 76 LEU A N 1
ATOM 603 C CA . LEU A 1 76 ? 13.808 7.205 -23.361 1.00 59.31 76 LEU A CA 1
ATOM 604 C C . LEU A 1 76 ? 15.249 7.544 -23.692 1.00 59.31 76 LEU A C 1
ATOM 606 O O . LEU A 1 76 ? 16.053 6.669 -23.990 1.00 59.31 76 LEU A O 1
ATOM 610 N N . ASN A 1 77 ? 15.589 8.821 -23.572 1.00 57.28 77 ASN A N 1
ATOM 611 C CA . ASN A 1 77 ? 16.985 9.228 -23.555 1.00 57.28 77 ASN A CA 1
ATOM 612 C C . ASN A 1 77 ? 17.512 9.073 -22.129 1.00 57.28 77 ASN A C 1
ATOM 614 O O . ASN A 1 77 ? 16.873 9.542 -21.181 1.00 57.28 77 ASN A O 1
ATOM 618 N N . ASP A 1 78 ? 18.682 8.458 -21.994 1.00 55.34 78 ASP A N 1
ATOM 619 C CA . ASP A 1 78 ? 19.433 8.388 -20.746 1.00 55.34 78 ASP A CA 1
ATOM 620 C C . ASP A 1 78 ? 19.583 9.811 -20.160 1.00 55.34 78 ASP A C 1
ATOM 622 O O . ASP A 1 78 ? 20.115 10.710 -20.828 1.00 55.34 78 ASP A O 1
ATOM 626 N N . PRO A 1 79 ? 19.112 10.048 -18.920 1.00 53.66 79 PRO A N 1
ATOM 627 C CA . PRO A 1 79 ? 19.214 11.347 -18.263 1.00 53.66 79 PRO A CA 1
ATOM 628 C C . PRO A 1 79 ? 20.647 11.867 -18.115 1.00 53.66 79 PRO A C 1
ATOM 630 O O . PRO A 1 79 ? 20.846 13.081 -18.065 1.00 53.66 79 PRO A O 1
ATOM 633 N N . GLN A 1 80 ? 21.616 10.961 -17.994 1.00 53.97 80 GLN A N 1
ATOM 634 C CA . GLN A 1 80 ? 23.030 11.251 -17.779 1.00 53.97 80 GLN A CA 1
ATOM 635 C C . GLN A 1 80 ? 23.821 11.246 -19.093 1.00 53.97 80 GLN A C 1
ATOM 637 O O . GLN A 1 80 ? 24.859 11.903 -19.190 1.00 53.97 80 GLN A O 1
ATOM 642 N N . ASN A 1 81 ? 23.326 10.566 -20.131 1.00 57.28 81 ASN A N 1
ATOM 643 C CA . ASN A 1 81 ? 23.951 10.539 -21.451 1.00 57.28 81 ASN A CA 1
ATOM 644 C C . ASN A 1 81 ? 22.919 10.565 -22.592 1.00 57.28 81 ASN A C 1
ATOM 646 O O . ASN A 1 81 ? 22.624 9.521 -23.156 1.00 57.28 81 ASN A O 1
ATOM 650 N N . PRO A 1 82 ? 22.463 11.740 -23.059 1.00 57.78 82 PRO A N 1
ATOM 651 C CA . PRO A 1 82 ? 21.382 11.868 -24.047 1.00 57.78 82 PRO A CA 1
ATOM 652 C C . PRO A 1 82 ? 21.577 11.130 -25.385 1.00 57.78 82 PRO A C 1
ATOM 654 O O . PRO A 1 82 ? 20.659 11.100 -26.197 1.00 57.78 82 PRO A O 1
ATOM 657 N N . LYS A 1 83 ? 22.777 10.594 -25.650 1.00 52.84 83 LYS A N 1
ATOM 658 C CA . LYS A 1 83 ? 23.099 9.761 -26.817 1.00 52.84 83 LYS A CA 1
ATOM 659 C C . LYS A 1 83 ? 22.828 8.266 -26.606 1.00 52.84 83 LYS A C 1
ATOM 661 O O . LYS A 1 83 ? 22.890 7.518 -27.574 1.00 52.84 83 LYS A O 1
ATOM 666 N N . LYS A 1 84 ? 22.589 7.823 -25.370 1.00 56.12 84 LYS A N 1
ATOM 667 C CA . LYS A 1 84 ? 22.111 6.479 -25.049 1.00 56.12 84 LYS A CA 1
ATOM 668 C C . LYS A 1 84 ? 20.588 6.515 -25.004 1.00 56.12 84 LYS A C 1
ATOM 670 O O . LYS A 1 84 ? 20.005 7.279 -24.236 1.00 56.12 84 LYS A O 1
ATOM 675 N N . THR A 1 85 ? 19.963 5.701 -25.838 1.00 59.34 85 THR A N 1
ATOM 676 C CA . THR A 1 85 ? 18.525 5.455 -25.830 1.00 59.34 85 THR A CA 1
ATOM 677 C C . THR A 1 85 ? 18.256 4.132 -25.132 1.00 59.34 85 THR A C 1
ATOM 679 O O . THR A 1 85 ? 18.922 3.132 -25.396 1.00 59.34 85 THR A O 1
ATOM 682 N N . PHE A 1 86 ? 17.292 4.145 -24.224 1.00 65.75 86 PHE A N 1
ATOM 683 C CA . PHE A 1 86 ? 16.763 2.966 -23.558 1.00 65.75 86 PHE A CA 1
ATOM 684 C C . PHE A 1 86 ? 15.304 2.789 -23.943 1.00 65.75 86 PHE A C 1
ATOM 686 O O . PHE A 1 86 ? 14.614 3.755 -24.286 1.00 65.75 86 PHE A O 1
ATOM 693 N N . HIS A 1 87 ? 14.842 1.552 -23.867 1.00 68.38 87 HIS A N 1
ATOM 694 C CA . HIS A 1 87 ? 13.460 1.201 -24.127 1.00 68.38 87 HIS A CA 1
ATOM 695 C C . HIS A 1 87 ? 12.843 0.766 -22.809 1.00 68.38 87 HIS A C 1
ATOM 697 O O . HIS A 1 87 ? 13.455 0.010 -22.058 1.00 68.38 87 HIS A O 1
ATOM 703 N N . TYR A 1 88 ? 11.640 1.242 -22.519 1.00 70.88 88 TYR A N 1
ATOM 704 C CA . TYR A 1 88 ? 10.806 0.582 -21.526 1.00 70.88 88 TYR A CA 1
ATOM 705 C C . TYR A 1 88 ? 9.672 -0.136 -22.241 1.00 70.88 88 TYR A C 1
ATOM 707 O O . TYR A 1 88 ? 9.143 0.355 -23.244 1.00 70.88 88 TYR A O 1
ATOM 715 N N . MET A 1 89 ? 9.321 -1.291 -21.699 1.00 69.38 89 MET A N 1
ATOM 716 C CA . MET A 1 89 ? 8.183 -2.090 -22.102 1.00 69.38 89 MET A CA 1
ATOM 717 C C . MET A 1 89 ? 7.314 -2.291 -20.870 1.00 69.38 89 MET A C 1
ATOM 719 O O . MET A 1 89 ? 7.815 -2.666 -19.811 1.00 69.38 89 MET A O 1
ATOM 723 N N . THR A 1 90 ? 6.019 -2.040 -20.995 1.00 71.31 90 THR A N 1
ATOM 724 C CA . THR A 1 90 ? 5.061 -2.442 -19.965 1.00 71.31 90 THR A CA 1
ATOM 725 C C . THR A 1 90 ? 4.270 -3.635 -20.460 1.00 71.31 90 THR A C 1
ATOM 727 O O . THR A 1 90 ? 3.674 -3.556 -21.530 1.00 71.31 90 THR A O 1
ATOM 730 N N . TYR A 1 91 ? 4.232 -4.703 -19.679 1.00 72.00 91 TYR A N 1
ATOM 731 C CA . TYR A 1 91 ? 3.446 -5.894 -19.959 1.00 72.00 91 TYR A CA 1
ATOM 732 C C . TYR A 1 91 ? 2.317 -6.005 -18.940 1.00 72.00 91 TYR A C 1
ATOM 734 O O . TYR A 1 91 ? 2.577 -6.099 -17.739 1.00 72.00 91 TYR A O 1
ATOM 742 N N . SER A 1 92 ? 1.069 -5.980 -19.402 1.00 74.38 92 SER A N 1
ATOM 743 C CA . SER A 1 92 ? -0.085 -6.180 -18.528 1.00 74.38 92 SER A CA 1
ATOM 744 C C . SER A 1 92 ? -0.176 -7.645 -18.122 1.00 74.38 92 SER A C 1
ATOM 746 O O . SER A 1 92 ? -0.412 -8.517 -18.953 1.00 74.38 92 SER A O 1
ATOM 748 N N . ILE A 1 93 ? 0.021 -7.905 -16.831 1.00 71.56 93 ILE A N 1
ATOM 749 C CA . ILE A 1 93 ? -0.099 -9.243 -16.245 1.00 71.56 93 ILE A CA 1
ATOM 750 C C . ILE A 1 93 ? -1.577 -9.621 -16.147 1.00 71.56 93 ILE A C 1
ATOM 752 O O . ILE A 1 93 ? -1.975 -10.732 -16.478 1.00 71.56 93 ILE A O 1
ATOM 756 N N . ASN A 1 94 ? -2.380 -8.665 -15.683 1.00 75.19 94 ASN A N 1
ATOM 757 C CA . ASN A 1 94 ? -3.828 -8.740 -15.583 1.00 75.19 94 ASN A CA 1
ATOM 758 C C . ASN A 1 94 ? -4.405 -7.306 -15.694 1.00 75.19 94 ASN A C 1
ATOM 760 O O . ASN A 1 94 ? -3.646 -6.341 -15.842 1.00 75.19 94 ASN A O 1
ATOM 764 N N . PRO A 1 95 ? -5.729 -7.105 -15.584 1.00 78.75 95 PRO A N 1
ATOM 765 C CA . PRO A 1 95 ? -6.348 -5.780 -15.626 1.00 78.75 95 PRO A CA 1
ATOM 766 C C . PRO A 1 95 ? -5.917 -4.815 -14.512 1.00 78.75 95 PRO A C 1
ATOM 768 O O . PRO A 1 95 ? -6.369 -3.666 -14.513 1.00 78.75 95 PRO A O 1
ATOM 771 N N . PHE A 1 96 ? -5.118 -5.248 -13.535 1.00 78.50 96 PHE A N 1
ATOM 772 C CA . PHE A 1 96 ? -4.746 -4.477 -12.353 1.00 78.50 96 PHE A CA 1
ATOM 773 C C . PHE A 1 96 ? -3.240 -4.224 -12.205 1.00 78.50 96 PHE A C 1
ATOM 775 O O . PHE A 1 96 ? -2.868 -3.202 -11.632 1.00 78.50 96 PHE A O 1
ATOM 782 N N . LEU A 1 97 ? -2.392 -5.113 -12.717 1.00 81.31 97 LEU A N 1
ATOM 783 C CA . LEU A 1 97 ? -0.945 -5.134 -12.530 1.00 81.31 97 LEU A CA 1
ATOM 784 C C . LEU A 1 97 ? -0.217 -5.203 -13.870 1.00 81.31 97 LEU A C 1
ATOM 786 O O . LEU A 1 97 ? -0.600 -5.927 -14.788 1.00 81.31 97 LEU A O 1
ATOM 790 N N . ASN A 1 98 ? 0.891 -4.477 -13.942 1.00 82.00 98 ASN A N 1
ATOM 791 C CA . ASN A 1 98 ? 1.800 -4.450 -15.071 1.00 82.00 98 ASN A CA 1
ATOM 792 C C . ASN A 1 98 ? 3.224 -4.724 -14.588 1.00 82.00 98 ASN A C 1
ATOM 794 O O . ASN A 1 98 ? 3.652 -4.174 -13.569 1.00 82.00 98 ASN A O 1
ATOM 798 N N . LEU A 1 99 ? 3.967 -5.505 -15.367 1.00 78.69 99 LEU A N 1
ATOM 799 C CA . LEU A 1 99 ? 5.421 -5.577 -15.280 1.00 78.69 99 LEU A CA 1
ATOM 800 C C . LEU A 1 99 ? 6.013 -4.470 -16.130 1.00 78.69 99 LEU A C 1
ATOM 802 O O . LEU A 1 99 ? 5.584 -4.235 -17.258 1.00 78.69 99 LEU A O 1
ATOM 806 N N . ILE A 1 100 ? 7.009 -3.793 -15.584 1.00 78.25 100 ILE A N 1
ATOM 807 C CA . ILE A 1 100 ? 7.779 -2.785 -16.290 1.00 78.25 100 ILE A CA 1
ATOM 808 C C . ILE A 1 100 ? 9.158 -3.364 -16.505 1.00 78.25 100 ILE A C 1
ATOM 810 O O . ILE A 1 100 ? 9.904 -3.570 -15.553 1.00 78.25 100 ILE A O 1
ATOM 814 N N . TYR A 1 101 ? 9.498 -3.581 -17.763 1.00 75.62 101 TYR A N 1
ATOM 815 C CA . TYR A 1 101 ? 10.834 -3.947 -18.175 1.00 75.62 101 TYR A CA 1
ATOM 816 C C . TYR A 1 101 ? 11.535 -2.709 -18.677 1.00 75.62 101 TYR A C 1
ATOM 818 O O . TYR A 1 101 ? 11.033 -2.001 -19.553 1.00 75.62 101 TYR A O 1
ATOM 826 N N . LEU A 1 102 ? 12.727 -2.474 -18.160 1.00 73.50 102 LEU A N 1
ATOM 827 C CA . LEU A 1 102 ? 13.648 -1.566 -18.796 1.00 73.50 102 LEU A CA 1
ATOM 828 C C . LEU A 1 102 ? 14.706 -2.369 -19.524 1.00 73.50 102 LEU A C 1
ATOM 830 O O . LEU A 1 102 ? 15.374 -3.208 -18.925 1.00 73.50 102 LEU A O 1
ATOM 834 N N . VAL A 1 103 ? 14.877 -2.078 -20.806 1.00 72.31 103 VAL A N 1
ATOM 835 C CA . VAL A 1 103 ? 15.807 -2.790 -21.668 1.00 72.31 103 VAL A CA 1
ATOM 836 C C . VAL A 1 103 ? 16.709 -1.828 -22.426 1.00 72.31 103 VAL A C 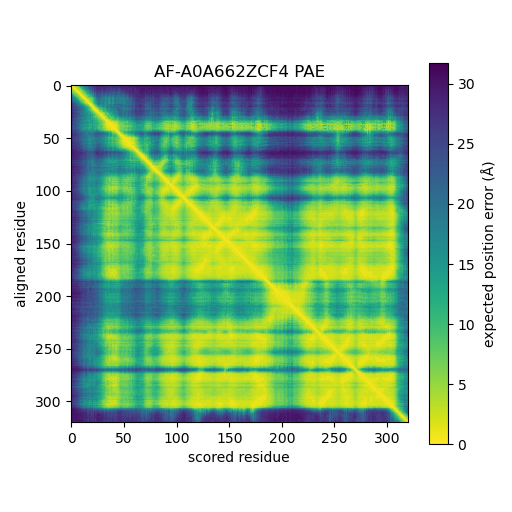1
ATOM 838 O O . VAL A 1 103 ? 16.367 -0.683 -22.746 1.00 72.31 103 VAL A O 1
ATOM 841 N N . LYS A 1 104 ? 17.903 -2.314 -22.726 1.00 70.19 104 LYS A N 1
ATOM 842 C CA . LYS A 1 104 ? 18.909 -1.640 -23.531 1.00 70.19 104 LYS A CA 1
ATOM 843 C C . LYS A 1 104 ? 19.260 -2.525 -24.709 1.00 70.19 104 LYS A C 1
ATOM 845 O O . LYS A 1 104 ? 19.511 -3.709 -24.534 1.00 70.19 104 LYS A O 1
ATOM 850 N N . THR A 1 105 ? 19.357 -1.936 -25.890 1.00 66.88 105 THR A N 1
ATOM 851 C CA . THR A 1 105 ? 19.839 -2.662 -27.064 1.00 66.88 105 THR A CA 1
ATOM 852 C C . THR A 1 105 ? 21.369 -2.705 -27.072 1.00 66.88 105 THR A C 1
ATOM 854 O O . THR A 1 105 ? 22.034 -1.670 -26.947 1.00 66.88 105 THR A O 1
ATOM 857 N N . VAL A 1 106 ? 21.939 -3.899 -27.217 1.00 69.25 106 VAL A N 1
ATOM 858 C CA . VAL A 1 106 ? 23.381 -4.155 -27.312 1.00 69.25 106 VAL A CA 1
ATOM 859 C C . VAL A 1 106 ? 23.619 -5.155 -28.440 1.00 69.25 106 VAL A C 1
ATOM 861 O O . VAL A 1 106 ? 23.236 -6.306 -28.318 1.00 69.25 106 VAL A O 1
ATOM 864 N N . ASN A 1 107 ? 24.288 -4.732 -29.520 1.00 68.50 107 ASN A N 1
ATOM 865 C CA . ASN A 1 107 ? 24.612 -5.588 -30.677 1.00 68.50 107 ASN A CA 1
ATOM 866 C C . ASN A 1 107 ? 23.399 -6.360 -31.237 1.00 68.50 107 ASN A C 1
ATOM 868 O O . ASN A 1 107 ? 23.491 -7.563 -31.445 1.00 68.50 107 ASN A O 1
ATOM 872 N N . ASP A 1 108 ? 22.282 -5.662 -31.455 1.00 65.81 108 ASP A N 1
ATOM 873 C CA . ASP A 1 108 ? 21.003 -6.224 -31.924 1.00 65.81 108 ASP A CA 1
ATOM 874 C C . ASP A 1 108 ? 20.289 -7.181 -30.940 1.00 65.81 108 ASP A C 1
ATOM 876 O O . ASP A 1 108 ? 19.199 -7.649 -31.246 1.00 65.81 108 ASP A O 1
ATOM 880 N N . ASP A 1 109 ? 20.829 -7.383 -29.731 1.00 60.44 109 ASP A N 1
ATOM 881 C CA . ASP A 1 109 ? 20.167 -8.075 -28.616 1.00 60.44 109 ASP A CA 1
ATOM 882 C C . ASP A 1 109 ? 19.607 -7.084 -27.577 1.00 60.44 109 ASP A C 1
ATOM 884 O O . ASP A 1 109 ? 20.016 -5.920 -27.505 1.00 60.44 109 ASP A O 1
ATOM 888 N N . PHE A 1 110 ? 18.689 -7.554 -26.725 1.00 65.31 110 PHE A N 1
ATOM 889 C CA . PHE A 1 110 ? 18.159 -6.796 -25.588 1.00 65.31 110 PHE A CA 1
ATOM 890 C C . PHE A 1 110 ? 18.771 -7.259 -24.260 1.00 65.31 110 PHE A C 1
ATOM 892 O O . PHE A 1 110 ? 18.734 -8.434 -23.907 1.00 65.31 110 PHE A O 1
ATOM 899 N N . GLU A 1 111 ? 19.285 -6.303 -23.493 1.00 70.62 111 GLU A N 1
ATOM 900 C CA . GLU A 1 111 ? 19.765 -6.468 -22.122 1.00 70.62 111 GLU A CA 1
ATOM 901 C C . GLU A 1 111 ? 18.742 -5.848 -21.161 1.00 70.62 111 GLU A C 1
ATOM 903 O O . GLU A 1 111 ? 18.434 -4.659 -21.270 1.00 70.62 111 GLU A O 1
ATOM 908 N N . ILE A 1 112 ? 18.204 -6.636 -20.228 1.00 71.75 112 ILE A N 1
ATOM 909 C CA . ILE A 1 112 ? 17.280 -6.138 -19.199 1.00 71.75 112 ILE A CA 1
ATOM 910 C C . ILE A 1 112 ? 18.085 -5.436 -18.115 1.00 71.75 112 ILE A C 1
ATOM 912 O O . ILE A 1 112 ? 18.993 -6.014 -17.529 1.00 71.75 112 ILE A O 1
ATOM 916 N N . LEU A 1 113 ? 17.723 -4.188 -17.850 1.00 71.06 113 LEU A N 1
ATOM 917 C CA . LEU A 1 113 ? 18.361 -3.331 -16.860 1.00 71.06 113 LEU A CA 1
ATOM 918 C C . LEU A 1 113 ? 17.604 -3.291 -15.532 1.00 71.06 113 LEU A C 1
ATOM 920 O O . LEU A 1 113 ?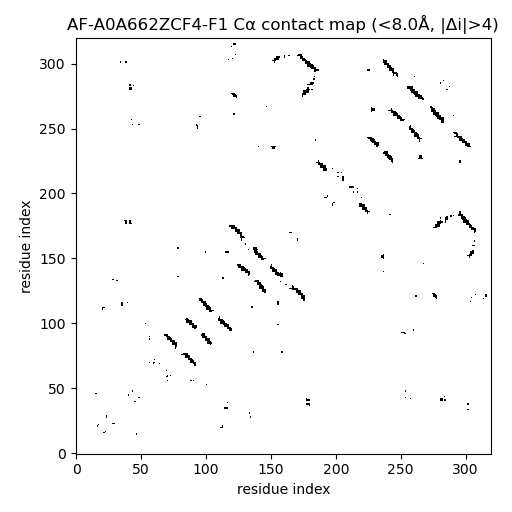 18.221 -3.122 -14.487 1.00 71.06 113 LEU A O 1
ATOM 924 N N . SER A 1 114 ? 16.273 -3.371 -15.577 1.00 74.38 114 SER A N 1
ATOM 925 C CA . SER A 1 114 ? 15.420 -3.393 -14.386 1.00 74.38 114 SER A CA 1
ATOM 926 C C . SER A 1 114 ? 14.077 -4.050 -14.705 1.00 74.38 114 SER A C 1
ATOM 928 O O . SER A 1 114 ? 13.606 -3.993 -15.848 1.00 74.38 114 SER A O 1
ATOM 930 N N . ILE A 1 115 ? 13.480 -4.658 -13.682 1.00 76.06 115 ILE A N 1
ATOM 931 C CA . ILE A 1 115 ? 12.112 -5.170 -13.682 1.00 76.06 115 ILE A CA 1
ATOM 932 C C . ILE A 1 115 ? 11.408 -4.564 -12.472 1.00 76.06 115 ILE A C 1
ATOM 934 O O . ILE A 1 115 ? 11.886 -4.691 -11.347 1.00 76.06 115 ILE A O 1
ATOM 938 N N . SER A 1 116 ? 10.268 -3.925 -12.710 1.00 80.19 116 SER A N 1
ATOM 939 C CA . SER A 1 116 ? 9.468 -3.277 -11.673 1.00 80.19 116 SER A CA 1
ATOM 940 C C . SER A 1 116 ? 7.989 -3.599 -11.831 1.00 80.19 116 SER A C 1
ATOM 942 O O . SER A 1 116 ? 7.560 -4.152 -12.847 1.00 80.19 116 SER A O 1
ATOM 944 N N . LEU A 1 117 ? 7.195 -3.216 -10.836 1.00 82.44 117 LEU A N 1
ATOM 945 C CA . LEU A 1 117 ? 5.748 -3.386 -10.835 1.00 82.44 117 LEU A CA 1
ATOM 946 C C . LEU A 1 117 ? 5.042 -2.038 -10.920 1.00 82.44 117 LEU A C 1
ATOM 948 O O . LEU A 1 117 ? 5.431 -1.059 -10.286 1.00 82.44 117 LEU A O 1
ATOM 952 N N . SER A 1 118 ? 3.941 -2.002 -11.662 1.00 85.44 118 SER A N 1
ATOM 953 C CA . SER A 1 118 ? 2.972 -0.913 -11.592 1.00 85.44 118 SER A CA 1
ATOM 954 C C . SER A 1 118 ? 1.565 -1.470 -11.508 1.00 85.44 118 SER A C 1
ATOM 956 O O . SER A 1 118 ? 1.130 -2.234 -12.364 1.00 85.44 118 SER A O 1
ATOM 958 N N . GLY A 1 119 ? 0.846 -1.060 -10.470 1.00 85.00 119 GLY A N 1
ATOM 959 C CA . GLY A 1 119 ? -0.520 -1.471 -10.213 1.00 85.00 119 GLY A CA 1
ATOM 960 C C . GLY A 1 119 ? -1.501 -0.310 -10.216 1.00 85.00 119 GLY A C 1
ATOM 961 O O . GLY A 1 119 ? -1.141 0.851 -9.994 1.00 85.00 119 GLY A O 1
ATOM 962 N N . LYS A 1 120 ? -2.779 -0.639 -10.406 1.00 87.50 120 LYS A N 1
ATOM 963 C CA . LYS A 1 120 ? -3.879 0.285 -10.118 1.00 87.50 120 LYS A CA 1
ATOM 964 C C . LYS A 1 120 ? -3.897 0.559 -8.622 1.00 87.50 120 LYS A C 1
ATOM 966 O O . LYS A 1 120 ? -4.107 -0.366 -7.840 1.00 87.50 120 LYS A O 1
ATOM 971 N N . GLY A 1 121 ? -3.701 1.809 -8.224 1.00 90.19 121 GLY A N 1
ATOM 972 C CA . GLY A 1 121 ? -3.727 2.219 -6.824 1.00 90.19 121 GLY A CA 1
ATOM 973 C C . GLY A 1 121 ? -4.970 3.016 -6.446 1.00 90.19 121 GLY A C 1
ATOM 974 O O . GLY A 1 121 ? -5.797 3.368 -7.289 1.00 90.19 121 GLY A O 1
ATOM 975 N N . CYS A 1 122 ? -5.078 3.323 -5.159 1.00 91.56 122 CYS A N 1
ATOM 976 C CA . CYS A 1 122 ? -6.045 4.276 -4.635 1.00 91.56 122 CYS A CA 1
ATOM 977 C C . CYS A 1 122 ? -5.486 5.690 -4.768 1.00 91.56 122 CYS A C 1
ATOM 979 O O . CYS A 1 122 ? -4.322 5.950 -4.448 1.00 91.56 122 CYS A O 1
ATOM 981 N N . LYS A 1 123 ? -6.324 6.618 -5.232 1.00 92.19 123 LYS A N 1
ATOM 982 C CA . LYS A 1 123 ? -5.951 8.025 -5.349 1.00 92.19 123 LYS A CA 1
ATOM 983 C C . LYS A 1 123 ? -5.949 8.680 -3.971 1.00 92.19 123 LYS A C 1
ATOM 985 O O . LYS A 1 123 ? -6.967 8.706 -3.291 1.00 92.19 123 LYS A O 1
ATOM 990 N N . ASN A 1 124 ? -4.823 9.282 -3.620 1.00 92.56 124 ASN A N 1
ATOM 991 C CA . ASN A 1 124 ? -4.614 10.002 -2.376 1.00 92.56 124 ASN A CA 1
ATOM 992 C C . ASN A 1 124 ? -3.970 11.361 -2.670 1.00 92.56 124 ASN A C 1
ATOM 994 O O . ASN A 1 124 ? -3.204 11.509 -3.627 1.00 92.56 124 ASN A O 1
ATOM 998 N N . LYS A 1 125 ? -4.255 12.359 -1.835 1.00 92.31 125 LYS A N 1
ATOM 999 C CA . LYS A 1 125 ? -3.587 13.661 -1.899 1.00 92.31 125 LYS A CA 1
ATOM 1000 C C . LYS A 1 125 ? -2.478 13.701 -0.870 1.00 92.31 125 LYS A C 1
ATOM 1002 O O . LYS A 1 125 ? -2.750 13.628 0.319 1.00 92.31 125 LYS A O 1
ATOM 1007 N N . PHE A 1 126 ? -1.252 13.901 -1.325 1.00 94.50 126 PHE A N 1
ATOM 1008 C CA . PHE A 1 126 ? -0.106 14.093 -0.444 1.00 94.50 126 PHE A CA 1
ATOM 1009 C C . PHE A 1 126 ? 0.626 15.374 -0.790 1.00 94.50 126 PHE A C 1
ATOM 1011 O O . PHE A 1 126 ? 0.507 15.893 -1.898 1.00 94.50 126 PHE A O 1
ATOM 1018 N N . GLN A 1 127 ? 1.457 15.856 0.124 1.00 95.31 127 GLN A N 1
ATOM 1019 C CA . GLN A 1 127 ? 2.505 16.802 -0.232 1.00 95.31 127 GLN A CA 1
ATOM 1020 C C . GLN A 1 127 ? 3.855 16.076 -0.275 1.00 95.31 127 GLN A C 1
ATOM 1022 O O . GLN A 1 127 ? 4.251 15.384 0.658 1.00 95.31 127 GLN A O 1
ATOM 1027 N N . ILE A 1 128 ? 4.568 16.209 -1.393 1.00 95.62 128 ILE A N 1
ATOM 1028 C CA . ILE A 1 128 ? 5.860 15.536 -1.577 1.00 95.62 128 ILE A CA 1
ATOM 1029 C C . ILE A 1 128 ? 6.914 16.263 -0.749 1.00 95.62 128 ILE A C 1
ATOM 1031 O O . ILE A 1 128 ? 7.081 17.470 -0.916 1.00 95.62 128 ILE A O 1
ATOM 1035 N N . ILE A 1 129 ? 7.646 15.558 0.106 1.00 95.31 129 ILE A N 1
ATOM 1036 C CA . ILE A 1 129 ? 8.654 16.164 0.991 1.00 95.31 129 ILE A CA 1
ATOM 1037 C C . ILE A 1 129 ? 10.078 15.843 0.542 1.00 95.31 129 ILE A C 1
ATOM 1039 O O . ILE A 1 129 ? 10.957 16.701 0.623 1.00 95.31 129 ILE A O 1
ATOM 1043 N N . SER A 1 130 ? 10.304 14.649 -0.004 1.00 94.00 130 SER A N 1
ATOM 1044 C CA . SER A 1 130 ? 11.614 14.222 -0.479 1.00 94.00 130 SER A CA 1
ATOM 1045 C C . SER A 1 130 ? 11.473 13.323 -1.705 1.00 94.00 130 SER A C 1
ATOM 1047 O O . SER A 1 130 ? 10.409 12.766 -1.979 1.00 94.00 130 SER A O 1
ATOM 1049 N N . LYS A 1 131 ? 12.548 13.237 -2.484 1.00 93.38 131 LYS A N 1
ATOM 1050 C CA . LYS A 1 131 ? 12.658 12.296 -3.591 1.00 93.38 131 LYS A CA 1
ATOM 1051 C C . LYS A 1 131 ? 14.096 11.834 -3.711 1.00 93.38 131 LYS A C 1
ATOM 1053 O O . LYS A 1 131 ? 15.005 12.667 -3.695 1.00 93.38 131 LYS A O 1
ATOM 1058 N N . TYR A 1 132 ? 14.281 10.538 -3.864 1.00 89.69 132 TYR A N 1
ATOM 1059 C CA . TYR A 1 132 ? 15.578 9.911 -3.995 1.00 89.69 132 TYR A CA 1
ATOM 1060 C C . TYR A 1 132 ? 15.592 9.084 -5.273 1.00 89.69 132 TYR A C 1
ATOM 1062 O O . TYR A 1 132 ? 14.729 8.247 -5.491 1.00 89.69 132 TYR A O 1
ATOM 1070 N N . GLN A 1 133 ? 16.541 9.376 -6.154 1.00 86.88 133 GLN A N 1
ATOM 1071 C CA . GLN A 1 133 ? 16.729 8.605 -7.373 1.00 86.88 133 GLN A CA 1
ATOM 1072 C C . GLN A 1 133 ? 17.666 7.446 -7.055 1.00 86.88 133 GLN A C 1
ATOM 1074 O O . GLN A 1 133 ? 18.754 7.691 -6.534 1.00 86.88 133 GLN A O 1
ATOM 1079 N N . TRP A 1 134 ? 17.266 6.225 -7.396 1.00 83.88 134 TRP A N 1
ATOM 1080 C CA . TRP A 1 134 ? 18.131 5.063 -7.223 1.00 83.88 134 TRP A CA 1
ATOM 1081 C C . TRP A 1 134 ? 19.319 5.100 -8.185 1.00 83.88 134 TRP A C 1
ATOM 1083 O O . TRP A 1 134 ? 19.320 5.838 -9.177 1.00 83.88 134 TRP A O 1
ATOM 1093 N N . GLU A 1 135 ? 20.328 4.272 -7.915 1.00 73.00 135 GLU A N 1
ATOM 1094 C CA . GLU A 1 135 ? 21.527 4.167 -8.754 1.00 73.00 135 GLU A CA 1
ATOM 1095 C C . GLU A 1 135 ? 21.202 3.758 -10.193 1.00 73.00 135 GLU A C 1
ATOM 1097 O O . GLU A 1 135 ? 21.813 4.270 -11.131 1.00 73.00 135 GLU A O 1
ATOM 1102 N N . ASN A 1 136 ? 20.173 2.922 -10.383 1.00 69.94 136 ASN A N 1
ATOM 1103 C CA . ASN A 1 136 ? 19.703 2.563 -11.717 1.00 69.94 136 ASN A CA 1
ATOM 1104 C C . ASN A 1 136 ? 19.156 3.776 -12.490 1.00 69.94 136 ASN A C 1
ATOM 1106 O O . ASN A 1 136 ? 19.106 3.744 -13.706 1.00 69.94 136 ASN A O 1
ATOM 1110 N N . THR A 1 137 ? 18.848 4.895 -11.829 1.00 74.25 137 THR A N 1
ATOM 1111 C CA . THR A 1 137 ? 18.346 6.159 -12.389 1.00 74.25 137 THR A CA 1
ATOM 1112 C C . THR A 1 137 ? 16.898 6.156 -12.886 1.00 74.25 137 THR A C 1
ATOM 1114 O O . THR A 1 137 ? 16.379 7.228 -13.234 1.00 74.25 137 THR A O 1
ATOM 1117 N N . TYR A 1 138 ? 16.240 5.002 -12.904 1.00 77.50 138 TYR A N 1
ATOM 1118 C CA . TYR A 1 138 ? 14.915 4.822 -13.495 1.00 77.50 138 TYR A CA 1
ATOM 1119 C C . TYR A 1 138 ? 13.819 4.834 -12.447 1.00 77.50 138 TYR A C 1
ATOM 1121 O O . TYR A 1 138 ? 12.786 5.477 -12.634 1.00 77.50 138 TYR A O 1
ATOM 1129 N N . GLU A 1 139 ? 14.102 4.187 -11.331 1.00 83.88 139 GLU A N 1
ATOM 1130 C CA . GLU A 1 139 ? 13.236 4.094 -10.174 1.00 83.88 139 GLU A CA 1
ATOM 1131 C C . GLU A 1 139 ? 13.730 5.054 -9.092 1.00 83.88 139 GLU A C 1
ATOM 1133 O O . GLU A 1 139 ? 14.783 5.706 -9.203 1.00 83.88 139 GLU A O 1
ATOM 1138 N N . GLY A 1 140 ? 12.923 5.205 -8.056 1.00 87.25 140 GLY A N 1
ATOM 1139 C CA . GLY A 1 140 ? 13.286 6.041 -6.937 1.00 87.25 140 GLY A CA 1
ATOM 1140 C C . GLY A 1 140 ? 12.244 6.022 -5.845 1.00 87.25 140 GLY A C 1
ATOM 1141 O O . GLY A 1 140 ? 11.071 5.747 -6.092 1.00 87.25 140 GLY A O 1
ATOM 1142 N N . ASP A 1 141 ? 12.685 6.395 -4.656 1.00 92.00 141 ASP A N 1
ATOM 1143 C CA . ASP A 1 141 ? 11.820 6.542 -3.502 1.00 92.00 141 ASP A CA 1
ATOM 1144 C C . ASP A 1 141 ? 11.264 7.957 -3.441 1.00 92.00 141 ASP A C 1
ATOM 1146 O O . ASP A 1 141 ? 11.938 8.958 -3.736 1.00 92.00 141 ASP A O 1
ATOM 1150 N N . VAL A 1 142 ? 10.013 8.053 -3.023 1.00 94.38 142 VAL A N 1
ATOM 1151 C CA . VAL A 1 142 ? 9.334 9.321 -2.808 1.00 94.38 142 VAL A CA 1
ATOM 1152 C C . VAL A 1 142 ? 8.769 9.313 -1.402 1.00 94.38 142 VAL A C 1
ATOM 1154 O O . VAL A 1 142 ? 7.885 8.521 -1.090 1.00 94.38 142 VAL A O 1
ATOM 1157 N N . SER A 1 143 ? 9.248 10.237 -0.570 1.00 95.12 143 SER A N 1
ATOM 1158 C CA . SER A 1 143 ? 8.592 10.541 0.697 1.00 95.12 143 SER A CA 1
ATOM 1159 C C . SER A 1 143 ? 7.529 11.603 0.466 1.00 95.12 143 SER A C 1
ATOM 1161 O O . SER A 1 143 ? 7.795 12.678 -0.093 1.00 95.12 143 SER A O 1
ATOM 1163 N N . ALA A 1 144 ? 6.337 11.346 0.974 1.00 95.25 144 ALA A N 1
ATOM 1164 C CA . ALA A 1 144 ? 5.236 12.281 0.986 1.00 95.25 144 ALA A CA 1
ATOM 1165 C C . ALA A 1 144 ? 4.578 12.291 2.366 1.00 95.25 144 ALA A C 1
ATOM 1167 O O . ALA A 1 144 ? 4.562 11.282 3.063 1.00 95.25 144 ALA A O 1
ATOM 1168 N N . HIS A 1 145 ? 4.037 13.433 2.772 1.00 93.31 145 HIS A N 1
ATOM 1169 C CA . HIS A 1 145 ? 3.305 13.535 4.031 1.00 93.31 145 HIS A CA 1
ATOM 1170 C C . HIS A 1 145 ? 1.812 13.753 3.802 1.00 93.31 145 HIS A C 1
ATOM 1172 O O . HIS A 1 145 ? 1.390 14.389 2.826 1.00 93.31 145 HIS A O 1
ATOM 1178 N N . TYR A 1 146 ? 1.026 13.219 4.728 1.00 91.94 146 TYR A N 1
ATOM 1179 C CA . TYR A 1 146 ? -0.394 13.480 4.883 1.00 91.94 146 TYR A CA 1
ATOM 1180 C C . TYR A 1 146 ? -0.675 13.693 6.366 1.00 91.94 146 TYR A C 1
ATOM 1182 O O . TYR A 1 146 ? -0.451 12.798 7.182 1.00 91.94 146 TYR A O 1
ATOM 1190 N N . TYR A 1 147 ? -1.129 14.897 6.722 1.00 88.94 147 TYR A N 1
ATOM 1191 C CA . TYR A 1 147 ? -1.193 15.342 8.116 1.00 88.94 147 TYR A CA 1
ATOM 1192 C C . TYR A 1 147 ? 0.163 15.149 8.817 1.00 88.94 147 TYR A C 1
ATOM 1194 O O . TYR A 1 147 ? 1.180 15.675 8.361 1.00 88.94 147 TYR A O 1
ATOM 1202 N N . GLU A 1 148 ? 0.178 14.407 9.920 1.00 87.31 148 GLU A N 1
ATOM 1203 C CA . GLU A 1 148 ? 1.351 14.156 10.755 1.00 87.31 148 GLU A CA 1
ATOM 1204 C C . GLU A 1 148 ? 2.088 12.868 10.356 1.00 87.31 148 GLU A C 1
ATOM 1206 O O . GLU A 1 148 ? 3.106 12.536 10.961 1.00 87.31 148 GLU A O 1
ATOM 1211 N N . LYS A 1 149 ? 1.594 12.131 9.350 1.00 91.19 149 LYS A N 1
ATOM 1212 C CA . LYS A 1 149 ? 2.160 10.851 8.920 1.00 91.19 149 LYS A CA 1
ATOM 1213 C C . LYS A 1 149 ? 2.950 11.004 7.620 1.00 91.19 149 LYS A C 1
ATOM 1215 O O . LYS A 1 149 ? 2.459 11.559 6.635 1.00 91.19 149 LYS A O 1
ATOM 1220 N N . GLU A 1 150 ? 4.178 10.497 7.629 1.00 93.81 150 GLU A N 1
ATOM 1221 C CA . GLU A 1 150 ? 5.000 10.299 6.434 1.00 93.81 150 GLU A CA 1
ATOM 1222 C C . GLU A 1 150 ? 4.716 8.921 5.822 1.00 93.81 150 GLU A C 1
ATOM 1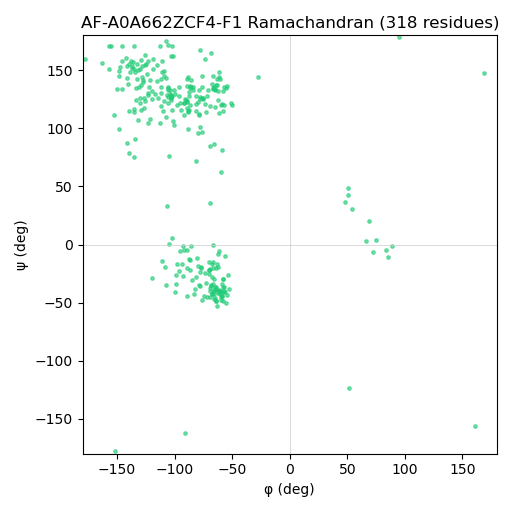224 O O . GLU A 1 150 ? 4.438 7.951 6.532 1.00 93.81 150 GLU A O 1
ATOM 1229 N N . PHE A 1 151 ? 4.755 8.878 4.494 1.00 95.06 151 PHE A N 1
ATOM 1230 C CA . PHE A 1 151 ? 4.675 7.688 3.665 1.00 95.06 151 PHE A CA 1
ATOM 1231 C C . PHE A 1 151 ? 5.827 7.750 2.668 1.00 95.06 151 PHE A C 1
ATOM 1233 O O . PHE A 1 151 ? 5.966 8.728 1.931 1.00 95.06 151 PHE A O 1
ATOM 1240 N N . CYS A 1 152 ? 6.635 6.703 2.627 1.00 95.56 152 CYS A N 1
ATOM 1241 C CA . CYS A 1 152 ? 7.673 6.506 1.628 1.00 95.56 152 CYS A CA 1
ATOM 1242 C C . CYS A 1 152 ? 7.285 5.331 0.728 1.00 95.56 152 CYS A C 1
ATOM 1244 O O . CYS A 1 152 ? 6.890 4.274 1.217 1.00 95.56 152 CYS A O 1
ATOM 1246 N N . PHE A 1 153 ? 7.358 5.529 -0.584 1.00 94.69 153 PHE A N 1
ATOM 1247 C CA . PHE A 1 153 ? 6.947 4.538 -1.573 1.00 94.69 153 PHE A CA 1
ATOM 1248 C C . PHE A 1 153 ? 7.886 4.518 -2.776 1.00 94.69 153 PHE A C 1
ATOM 1250 O O . PHE A 1 153 ? 8.487 5.538 -3.125 1.00 94.69 153 PHE A O 1
ATOM 1257 N N . ILE A 1 154 ? 7.953 3.360 -3.432 1.00 92.75 154 ILE A N 1
ATOM 1258 C CA . ILE A 1 154 ? 8.698 3.167 -4.677 1.00 92.75 154 ILE A CA 1
ATOM 1259 C C . ILE A 1 154 ? 7.896 3.783 -5.829 1.00 92.75 154 ILE A C 1
ATOM 1261 O O . ILE A 1 154 ? 6.730 3.442 -6.038 1.00 92.75 154 ILE A O 1
ATOM 1265 N N . GLU A 1 155 ? 8.510 4.679 -6.600 1.00 91.19 155 GLU A N 1
ATOM 1266 C CA . GLU A 1 155 ? 7.965 5.198 -7.857 1.00 91.19 155 GLU A CA 1
ATOM 1267 C C . GLU A 1 155 ? 8.629 4.473 -9.042 1.00 91.19 155 GLU A C 1
ATOM 1269 O O . GLU A 1 155 ? 9.754 4.813 -9.431 1.00 91.19 155 GLU A O 1
ATOM 1274 N N . PRO A 1 156 ? 7.937 3.508 -9.675 1.00 85.44 156 PRO A N 1
ATOM 1275 C CA . PRO A 1 156 ? 8.523 2.684 -10.732 1.00 85.44 156 PRO A CA 1
ATOM 1276 C C . PRO A 1 156 ? 8.792 3.479 -12.023 1.00 85.44 156 PRO A C 1
ATOM 1278 O O . PRO A 1 156 ? 9.632 3.112 -12.841 1.00 85.44 156 PRO A O 1
ATOM 1281 N N . PHE A 1 157 ? 8.111 4.617 -12.207 1.00 83.88 157 PHE A N 1
ATOM 1282 C CA . PHE A 1 157 ? 8.303 5.530 -13.337 1.00 83.88 157 PHE A CA 1
ATOM 1283 C C . PHE A 1 157 ? 9.037 6.816 -12.936 1.00 83.88 157 PHE A C 1
ATOM 1285 O O . PHE A 1 157 ? 8.779 7.893 -13.494 1.00 83.88 157 PHE A O 1
ATOM 1292 N N . PHE A 1 158 ? 9.963 6.746 -11.974 1.00 85.38 158 PHE A N 1
ATOM 1293 C CA . PHE A 1 158 ? 10.610 7.934 -11.413 1.00 85.38 158 PHE A CA 1
ATOM 1294 C C . PHE A 1 158 ? 11.290 8.786 -12.488 1.00 85.38 158 PHE A C 1
ATOM 1296 O O . PHE A 1 158 ? 11.134 10.011 -12.507 1.00 85.38 158 PHE A O 1
ATOM 1303 N N . PHE A 1 159 ? 11.966 8.167 -13.459 1.00 79.12 159 PHE A N 1
ATOM 1304 C CA . PHE A 1 159 ? 12.585 8.876 -14.585 1.00 79.12 159 PHE A CA 1
ATOM 1305 C C . PHE A 1 159 ? 11.609 9.804 -15.334 1.00 79.12 159 PHE A C 1
ATOM 1307 O O . PHE A 1 159 ? 11.993 10.909 -15.735 1.00 79.12 159 PHE A O 1
ATOM 1314 N N . LYS A 1 160 ? 10.349 9.377 -15.495 1.00 80.81 160 LYS A N 1
ATOM 1315 C CA . LYS A 1 160 ? 9.275 10.095 -16.197 1.00 80.81 160 LYS A CA 1
ATOM 1316 C C . LYS A 1 160 ? 8.621 11.123 -15.279 1.00 80.81 160 LYS A C 1
ATOM 1318 O O . LYS A 1 160 ? 8.376 12.262 -15.686 1.00 80.81 160 LYS A O 1
ATOM 1323 N N . ASN A 1 161 ? 8.373 10.735 -14.031 1.00 86.62 161 ASN A N 1
ATOM 1324 C CA . ASN A 1 161 ? 7.524 11.474 -13.104 1.00 86.62 161 ASN A CA 1
ATOM 1325 C C . ASN A 1 161 ? 8.288 12.455 -12.204 1.00 86.62 161 ASN A C 1
ATOM 1327 O O . ASN A 1 161 ? 7.689 13.410 -11.710 1.00 86.62 161 ASN A O 1
ATOM 1331 N N . ARG A 1 162 ? 9.618 12.350 -12.065 1.00 86.88 162 ARG A N 1
ATOM 1332 C CA . ARG A 1 162 ? 10.425 13.192 -11.151 1.00 86.88 162 ARG A CA 1
ATOM 1333 C C . ARG A 1 162 ? 10.260 14.704 -11.318 1.00 86.88 162 ARG A C 1
ATOM 1335 O O . ARG A 1 162 ? 10.518 15.453 -10.375 1.00 86.88 162 ARG A O 1
ATOM 1342 N N . LYS A 1 163 ? 9.893 15.182 -12.515 1.00 86.88 163 LYS A N 1
ATOM 1343 C CA . LYS A 1 163 ? 9.617 16.611 -12.783 1.00 86.88 163 LYS A CA 1
ATOM 1344 C C . LYS A 1 163 ? 8.205 17.031 -12.353 1.00 86.88 163 LYS A C 1
ATOM 1346 O O . LYS A 1 163 ? 7.997 18.205 -12.043 1.00 86.88 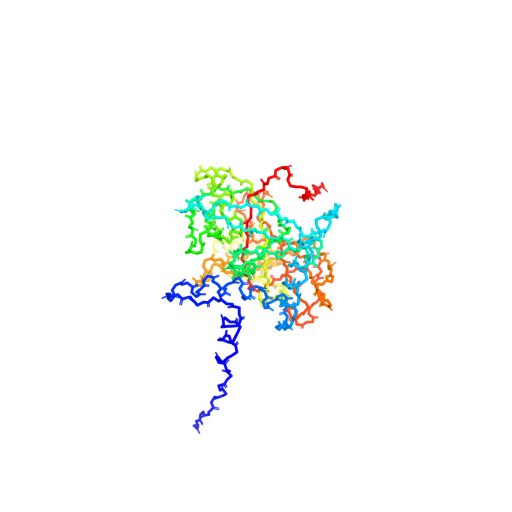163 LYS A O 1
ATOM 1351 N N . LYS A 1 164 ? 7.254 16.093 -12.353 1.00 88.19 164 LYS A N 1
ATOM 1352 C CA . LYS A 1 164 ? 5.871 16.276 -11.888 1.00 88.19 164 LYS A CA 1
ATOM 1353 C C . LYS A 1 164 ? 5.791 16.216 -10.360 1.00 88.19 164 LYS A C 1
ATOM 1355 O O . LYS A 1 164 ? 5.073 17.011 -9.767 1.00 88.19 164 LYS A O 1
ATOM 1360 N N . LEU A 1 165 ? 6.624 15.380 -9.736 1.00 89.25 165 LEU A N 1
ATOM 1361 C CA . LEU A 1 165 ? 6.816 15.283 -8.284 1.00 89.25 165 LEU A CA 1
ATOM 1362 C C . LEU A 1 165 ? 7.525 16.537 -7.733 1.00 89.25 165 LEU A C 1
ATOM 1364 O O . LEU A 1 165 ? 8.759 16.613 -7.621 1.00 89.25 165 LEU A O 1
ATOM 1368 N N . ARG A 1 166 ? 6.726 17.574 -7.458 1.00 91.75 166 ARG A N 1
ATOM 1369 C CA . ARG A 1 166 ? 7.180 18.876 -6.955 1.0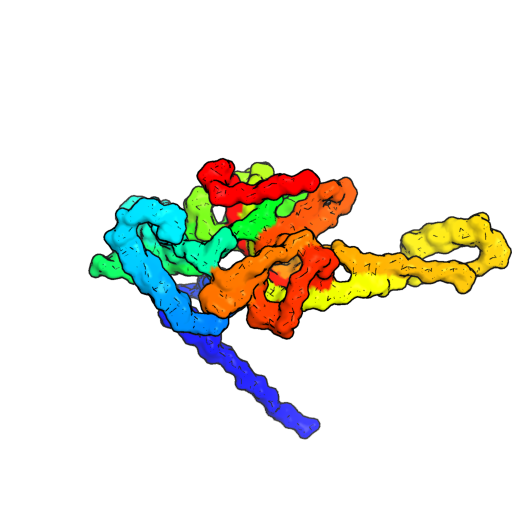0 91.75 166 ARG A CA 1
ATOM 1370 C C . ARG A 1 166 ? 7.204 18.869 -5.432 1.00 91.75 166 ARG A C 1
ATOM 1372 O O . ARG A 1 166 ? 6.173 18.682 -4.798 1.00 91.75 166 ARG A O 1
ATOM 1379 N N . LEU A 1 167 ? 8.377 19.147 -4.870 1.00 94.19 167 LEU A N 1
ATOM 1380 C CA . LEU A 1 167 ? 8.564 19.235 -3.424 1.00 94.19 167 LEU A CA 1
ATOM 1381 C C . LEU A 1 167 ? 7.701 20.347 -2.817 1.00 94.19 167 LEU A C 1
ATOM 1383 O O . LEU A 1 167 ? 7.535 21.414 -3.416 1.00 94.19 167 LEU A O 1
ATOM 1387 N N . ASN A 1 168 ? 7.201 20.089 -1.614 1.00 93.31 168 ASN A N 1
ATOM 1388 C CA . ASN A 1 168 ? 6.356 20.955 -0.801 1.00 93.31 168 ASN A CA 1
ATOM 1389 C C . ASN A 1 168 ? 5.094 21.450 -1.517 1.00 93.31 168 ASN A C 1
ATOM 1391 O O . ASN A 1 168 ? 4.626 22.563 -1.275 1.00 93.31 168 ASN A O 1
ATOM 1395 N N . LYS A 1 169 ? 4.557 20.642 -2.439 1.00 91.44 169 LYS A N 1
ATOM 1396 C CA . LYS A 1 169 ? 3.296 20.924 -3.127 1.00 91.44 169 LYS A CA 1
ATOM 1397 C C . LYS A 1 169 ? 2.344 19.733 -3.049 1.00 91.44 169 LYS A C 1
ATOM 1399 O O . LYS A 1 169 ? 2.813 18.598 -3.170 1.00 91.44 169 LYS A O 1
ATOM 1404 N N . PRO A 1 170 ? 1.026 19.988 -2.928 1.00 91.19 170 PRO A N 1
ATOM 1405 C CA . PRO A 1 170 ? 0.016 18.955 -3.089 1.00 91.19 170 PRO A CA 1
ATOM 1406 C C . PRO A 1 170 ? 0.166 18.254 -4.440 1.00 91.19 170 PRO A C 1
ATOM 1408 O O . PRO A 1 170 ? 0.359 18.910 -5.466 1.00 91.19 170 PRO A O 1
ATOM 1411 N N . SER A 1 171 ? 0.096 16.931 -4.419 1.00 91.69 171 SER A N 1
ATOM 1412 C CA . SER A 1 171 ? 0.171 16.045 -5.574 1.00 91.69 171 SER A CA 1
ATOM 1413 C C . SER A 1 171 ? -0.827 14.908 -5.388 1.00 91.69 171 SER A C 1
ATOM 1415 O O . SER A 1 171 ? -0.964 14.363 -4.292 1.00 91.69 171 SER A O 1
ATOM 1417 N N . ASP A 1 172 ? -1.513 14.559 -6.470 1.00 91.94 172 ASP A N 1
ATOM 1418 C CA . ASP A 1 172 ? -2.363 13.377 -6.521 1.00 91.94 172 ASP A CA 1
ATOM 1419 C C . ASP A 1 172 ? -1.477 12.154 -6.786 1.00 91.94 172 ASP A C 1
ATOM 1421 O O . ASP A 1 172 ? -0.855 12.046 -7.847 1.00 91.94 172 ASP A O 1
ATOM 1425 N N . ILE A 1 173 ? -1.406 11.244 -5.820 1.00 93.19 173 ILE A N 1
ATOM 1426 C CA . ILE A 1 173 ? -0.607 10.020 -5.893 1.00 93.19 173 ILE A CA 1
ATOM 1427 C C . ILE A 1 173 ? -1.542 8.818 -5.840 1.00 93.19 173 ILE A C 1
ATOM 1429 O O . ILE A 1 173 ? -2.401 8.714 -4.966 1.00 93.19 173 ILE A O 1
ATOM 143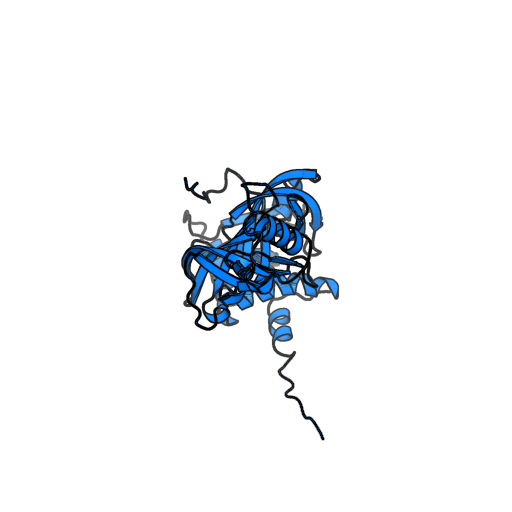3 N N . SER A 1 174 ? -1.363 7.902 -6.784 1.00 93.75 174 SER A N 1
ATOM 1434 C CA . SER A 1 174 ? -1.998 6.590 -6.769 1.00 93.75 174 SER A CA 1
ATOM 1435 C C . SER A 1 174 ? -1.112 5.623 -5.993 1.00 93.75 174 SER A C 1
ATOM 1437 O O . SER A 1 174 ? -0.005 5.350 -6.451 1.00 93.75 174 SER A O 1
ATOM 1439 N N . LEU A 1 175 ? -1.586 5.112 -4.854 1.00 95.50 175 LEU A N 1
ATOM 1440 C CA . LEU A 1 175 ? -0.853 4.160 -4.014 1.00 95.50 175 LEU A CA 1
ATOM 1441 C C . LEU A 1 175 ? -1.385 2.736 -4.163 1.00 95.50 175 LEU A C 1
ATOM 1443 O O . LEU A 1 175 ? -2.592 2.498 -4.059 1.00 95.50 175 LEU A O 1
ATOM 1447 N N . PHE A 1 176 ? -0.475 1.787 -4.335 1.00 95.75 176 PHE A N 1
ATOM 1448 C CA . PHE A 1 176 ? -0.770 0.363 -4.242 1.00 95.75 176 PHE A CA 1
ATOM 1449 C C . PHE A 1 176 ? 0.318 -0.350 -3.440 1.00 95.75 176 PHE A C 1
ATOM 1451 O O . PHE A 1 176 ? 1.432 0.152 -3.319 1.00 95.75 176 PHE A O 1
ATOM 1458 N N . GLY A 1 177 ? -0.010 -1.505 -2.874 1.00 95.56 177 GLY A N 1
ATOM 1459 C CA . GLY A 1 177 ? 0.943 -2.338 -2.153 1.00 95.56 177 GLY A CA 1
ATOM 1460 C C . GLY A 1 177 ? 0.975 -3.753 -2.705 1.00 95.56 177 GLY A C 1
ATOM 1461 O O . GLY A 1 177 ? -0.015 -4.216 -3.270 1.00 95.56 177 GLY A O 1
ATOM 1462 N N . VAL A 1 178 ? 2.091 -4.443 -2.511 1.00 94.88 178 VAL A N 1
ATOM 1463 C CA . VAL A 1 178 ? 2.187 -5.897 -2.687 1.00 94.88 178 VAL A CA 1
ATOM 1464 C C . VAL A 1 178 ? 2.331 -6.523 -1.310 1.00 94.88 178 VAL A C 1
ATOM 1466 O O . VAL A 1 178 ? 3.220 -6.134 -0.551 1.00 94.88 178 VAL A O 1
ATOM 1469 N N . ALA A 1 179 ? 1.428 -7.438 -0.967 1.00 95.88 179 ALA A N 1
ATOM 1470 C CA . ALA A 1 179 ? 1.453 -8.133 0.308 1.00 95.88 179 ALA A CA 1
ATOM 1471 C C . ALA A 1 179 ? 2.614 -9.134 0.334 1.00 95.88 179 ALA A C 1
ATOM 1473 O O . ALA A 1 179 ? 2.737 -9.966 -0.557 1.00 95.88 179 ALA A O 1
ATOM 1474 N N . LEU A 1 180 ? 3.440 -9.054 1.373 1.00 93.19 180 LEU A N 1
ATOM 1475 C CA . LEU A 1 180 ? 4.429 -10.076 1.727 1.00 93.19 180 LEU A CA 1
ATOM 1476 C C . LEU A 1 180 ? 3.844 -11.078 2.731 1.00 93.19 180 LEU A C 1
ATOM 1478 O O . LEU A 1 180 ? 4.262 -12.229 2.785 1.00 93.19 180 LEU A O 1
ATOM 1482 N N . SER A 1 181 ? 2.869 -10.627 3.521 1.00 95.06 181 SER A N 1
ATOM 1483 C CA . SER A 1 181 ? 1.984 -11.448 4.345 1.00 95.06 181 SER A CA 1
ATOM 1484 C C . SER A 1 181 ? 0.622 -10.760 4.456 1.00 95.06 181 SER A C 1
ATOM 1486 O O . SER A 1 181 ? 0.522 -9.526 4.401 1.00 95.06 181 SER A O 1
ATOM 1488 N N . CYS A 1 182 ? -0.446 -11.543 4.586 1.00 96.81 182 CYS A N 1
ATOM 1489 C CA . CYS A 1 182 ? -1.790 -11.013 4.786 1.00 96.81 182 CYS A CA 1
ATOM 1490 C C . CYS A 1 182 ? -2.648 -12.024 5.544 1.00 96.81 182 CYS A C 1
ATOM 1492 O O . CYS A 1 182 ? -3.034 -13.057 5.005 1.00 96.81 182 CYS A O 1
ATOM 1494 N N . GLU A 1 183 ? -2.995 -11.685 6.779 1.00 96.56 183 GLU A N 1
ATOM 1495 C CA . GLU A 1 183 ? -3.750 -12.544 7.682 1.00 96.56 183 GLU A CA 1
ATOM 1496 C C . GLU A 1 183 ? -5.023 -11.833 8.160 1.00 96.56 183 GLU A C 1
ATOM 1498 O O . GLU A 1 183 ? -5.023 -10.606 8.341 1.00 96.56 183 GLU A O 1
ATOM 1503 N N . PRO A 1 184 ? -6.121 -12.575 8.394 1.00 96.19 184 PRO A N 1
ATOM 1504 C CA . PRO A 1 184 ? -7.305 -12.007 9.014 1.00 96.19 184 PRO A CA 1
ATOM 1505 C C . PRO A 1 184 ? -6.992 -11.614 10.457 1.00 96.19 184 PRO A C 1
ATOM 1507 O O . PRO A 1 184 ? -6.442 -12.393 11.235 1.00 96.19 184 PRO A O 1
ATOM 1510 N N . GLN A 1 185 ? -7.409 -10.416 10.840 1.00 92.75 185 GLN A N 1
ATOM 1511 C CA . GLN A 1 185 ? -7.294 -9.917 12.198 1.00 92.75 185 GLN A CA 1
ATOM 1512 C C . GLN A 1 185 ? -8.680 -9.892 12.834 1.00 92.75 185 GLN A C 1
ATOM 1514 O O . GLN A 1 185 ? -9.517 -9.053 12.510 1.00 92.75 185 GLN A O 1
ATOM 1519 N N . GLU A 1 186 ? -8.924 -10.784 13.792 1.00 85.50 186 GLU A N 1
ATOM 1520 C CA . GLU A 1 186 ? -10.186 -10.750 14.526 1.00 85.50 186 GLU A CA 1
ATOM 1521 C C . GLU A 1 186 ? -10.295 -9.461 15.352 1.00 85.50 186 GLU A C 1
ATOM 1523 O O . GLU A 1 186 ? -9.360 -9.051 16.060 1.00 85.50 186 GLU A O 1
ATOM 1528 N N . GLY A 1 187 ? -11.467 -8.829 15.263 1.00 76.81 187 GLY A N 1
ATOM 1529 C CA . GLY A 1 187 ? -11.850 -7.727 16.124 1.00 76.81 187 GLY A CA 1
ATOM 1530 C C . GLY A 1 187 ? -11.848 -8.185 17.579 1.00 76.81 187 GLY A C 1
ATOM 1531 O O . GLY A 1 187 ? -12.580 -9.088 17.978 1.00 76.81 187 GLY A O 1
ATOM 1532 N N . SER A 1 188 ? -11.022 -7.541 18.389 1.00 80.69 188 SER A N 1
ATOM 1533 C CA . SER A 1 188 ? -10.960 -7.755 19.830 1.00 80.69 188 SER A CA 1
ATOM 1534 C C . SER A 1 188 ? -11.602 -6.590 20.576 1.00 80.69 188 SER A C 1
ATOM 1536 O O . SER A 1 188 ? -11.973 -5.566 20.002 1.00 80.69 188 SER A O 1
ATOM 1538 N N . THR A 1 189 ? -11.762 -6.750 21.882 1.00 86.06 189 THR A N 1
ATOM 1539 C CA . THR A 1 189 ? -12.174 -5.669 22.774 1.00 86.06 189 THR A CA 1
ATOM 1540 C C . THR A 1 189 ? -10.980 -5.229 23.604 1.00 86.06 189 THR A C 1
ATOM 1542 O O . THR A 1 189 ? -10.341 -6.057 24.252 1.00 86.06 189 THR A O 1
ATOM 1545 N N . LEU A 1 190 ? -10.712 -3.927 23.620 1.00 86.00 190 LEU A N 1
ATOM 1546 C CA . LEU A 1 190 ? -9.788 -3.315 24.559 1.00 86.00 190 LEU A CA 1
ATOM 1547 C C . LEU A 1 190 ? -10.581 -2.802 25.763 1.00 86.00 190 LEU A C 1
ATOM 1549 O O . LEU A 1 190 ? -11.429 -1.919 25.635 1.00 86.00 190 LEU A O 1
ATOM 1553 N N . GLU A 1 191 ? -10.318 -3.374 26.936 1.00 89.75 191 GLU A N 1
ATOM 1554 C CA . GLU A 1 191 ? -10.901 -2.908 28.193 1.00 89.75 191 GLU A CA 1
ATOM 1555 C C . GLU A 1 191 ? -10.046 -1.790 28.789 1.00 89.75 191 GLU A C 1
ATOM 1557 O O . GLU A 1 191 ? -8.884 -2.001 29.144 1.00 89.75 191 GLU A O 1
ATOM 1562 N N . ILE A 1 192 ? -10.637 -0.612 28.959 1.00 89.12 192 ILE A N 1
ATOM 1563 C CA . ILE A 1 192 ? -10.003 0.511 29.643 1.00 89.12 192 ILE A CA 1
ATOM 1564 C C . ILE A 1 192 ? -10.320 0.412 31.132 1.00 89.12 192 ILE A C 1
ATOM 1566 O O . ILE A 1 192 ? -11.480 0.473 31.542 1.00 89.12 192 ILE A O 1
ATOM 1570 N N . LYS A 1 193 ? -9.267 0.258 31.939 1.00 86.00 193 LYS A N 1
ATOM 1571 C CA . LYS A 1 193 ? -9.357 0.075 33.399 1.00 86.00 193 LYS A CA 1
ATOM 1572 C C . LYS A 1 193 ? -8.835 1.267 34.197 1.00 86.00 193 LYS A C 1
ATOM 1574 O O . LYS A 1 193 ? -9.096 1.349 35.391 1.00 86.00 193 LYS A O 1
ATOM 1579 N N . GLU A 1 194 ? -8.108 2.172 33.550 1.00 87.12 194 GLU A N 1
ATOM 1580 C CA . GLU A 1 194 ? -7.468 3.329 34.175 1.00 87.12 194 GLU A CA 1
ATOM 1581 C C . GLU A 1 194 ? -7.197 4.446 33.151 1.00 87.12 194 GLU A C 1
ATOM 1583 O O . GLU A 1 194 ? -7.371 4.258 31.944 1.00 87.12 194 GLU A O 1
ATOM 1588 N N . GLY A 1 195 ? -6.784 5.619 33.641 1.00 89.50 195 GLY A N 1
ATOM 1589 C CA . GLY A 1 195 ? -6.437 6.786 32.829 1.00 89.50 195 GLY A CA 1
ATOM 1590 C C . GLY A 1 195 ? -7.577 7.791 32.648 1.00 89.50 195 GLY A C 1
ATOM 1591 O O . GLY A 1 195 ? -8.698 7.599 33.114 1.00 89.50 195 GLY A O 1
ATOM 1592 N N . THR A 1 196 ? -7.289 8.885 31.940 1.00 91.31 196 THR A N 1
ATOM 1593 C CA . THR A 1 196 ? -8.161 10.073 31.878 1.00 91.31 196 THR A CA 1
ATOM 1594 C C . THR A 1 196 ? -9.575 9.776 31.375 1.00 91.31 196 THR A C 1
ATOM 1596 O O . THR A 1 196 ? -10.542 10.311 31.915 1.00 91.31 196 THR A O 1
ATOM 1599 N N . LEU A 1 197 ? -9.721 8.905 30.370 1.00 88.44 197 LEU A N 1
ATOM 1600 C CA . LEU A 1 197 ? -11.040 8.510 29.866 1.00 88.44 197 LEU A CA 1
ATOM 1601 C C . LEU A 1 197 ? -11.827 7.699 30.907 1.00 88.44 197 LEU A C 1
ATOM 1603 O O . LEU A 1 197 ? -13.023 7.926 31.084 1.00 88.44 197 LEU A O 1
ATOM 1607 N N . PHE A 1 198 ? -11.156 6.790 31.618 1.00 91.50 198 PHE A N 1
ATOM 1608 C CA . PHE A 1 198 ? -11.772 6.002 32.683 1.00 91.50 198 PHE A CA 1
ATOM 1609 C C . PHE A 1 198 ? -12.232 6.891 33.837 1.00 91.50 198 PHE A C 1
ATOM 1611 O O . PHE A 1 198 ? -13.381 6.801 34.255 1.00 91.50 198 PHE A O 1
ATOM 1618 N N . GLU A 1 199 ? -11.365 7.788 34.310 1.00 92.50 199 GLU A N 1
ATOM 1619 C CA . GLU A 1 199 ? -11.665 8.730 35.395 1.00 92.50 199 GLU A CA 1
ATOM 1620 C C . GLU A 1 199 ? -12.841 9.654 35.047 1.00 92.50 199 GLU A C 1
ATOM 1622 O O . GLU A 1 199 ? -13.707 9.913 35.885 1.00 92.50 199 GLU A O 1
ATOM 1627 N N . TYR A 1 200 ? -12.906 10.120 33.795 1.00 92.88 200 TYR A N 1
ATOM 1628 C CA . TYR A 1 200 ? -14.008 10.943 33.301 1.00 92.88 200 TYR A CA 1
ATOM 1629 C C . TYR A 1 200 ? -15.346 10.190 33.336 1.00 92.88 200 TYR A C 1
ATOM 1631 O O . TYR A 1 200 ? -16.307 10.670 33.942 1.00 92.88 200 TYR A O 1
ATOM 1639 N N . ILE A 1 201 ? -15.399 8.992 32.741 1.00 91.88 201 ILE A N 1
ATOM 1640 C CA . ILE A 1 201 ? -16.619 8.169 32.697 1.00 91.88 201 ILE A CA 1
ATOM 1641 C C . ILE A 1 201 ? -17.025 7.711 34.105 1.00 91.88 201 ILE A C 1
ATOM 1643 O O . ILE A 1 201 ? -18.209 7.727 34.441 1.00 91.88 201 ILE A O 1
ATOM 1647 N N . GLN A 1 202 ? -16.058 7.362 34.957 1.00 93.00 202 GLN A N 1
ATOM 1648 C CA . GLN A 1 202 ? -16.290 7.000 36.355 1.00 93.00 202 GLN A CA 1
ATOM 1649 C C . GLN A 1 202 ? -16.976 8.131 37.122 1.00 93.00 202 GLN A C 1
ATOM 1651 O O . GLN A 1 202 ? -17.970 7.897 37.813 1.00 93.00 202 GLN A O 1
ATOM 1656 N N . LYS A 1 203 ? -16.464 9.358 36.998 1.00 93.12 203 LYS A N 1
ATOM 1657 C CA . LYS A 1 203 ? -17.063 10.527 37.641 1.00 93.12 203 LYS A CA 1
ATOM 1658 C C . LYS A 1 203 ? -18.498 10.745 37.160 1.00 93.12 203 LYS A C 1
ATOM 1660 O O . LYS A 1 203 ? -19.394 10.898 37.986 1.00 93.12 203 LYS A O 1
ATOM 1665 N N . GLU A 1 204 ? -18.726 10.697 35.848 1.00 93.62 204 GLU A N 1
ATOM 1666 C CA . GLU A 1 204 ? -20.059 10.865 35.261 1.00 93.62 204 GLU A CA 1
ATOM 1667 C C . GLU A 1 204 ? -21.045 9.784 35.746 1.00 93.62 204 GLU A C 1
ATOM 1669 O O . GLU A 1 204 ? -22.206 10.073 36.050 1.00 93.62 204 GLU A O 1
ATOM 1674 N N . PHE A 1 205 ? -20.583 8.536 35.866 1.00 94.19 205 PHE A N 1
ATOM 1675 C CA . PHE A 1 205 ? -21.381 7.423 36.373 1.00 94.19 205 PHE A CA 1
ATOM 1676 C C . PHE A 1 205 ? -21.798 7.625 37.835 1.00 94.19 205 PHE A C 1
ATOM 1678 O O . PHE A 1 205 ? -22.981 7.469 38.146 1.00 94.19 205 PHE A O 1
ATOM 1685 N N . LEU A 1 206 ? -20.858 7.991 38.715 1.00 94.31 206 LEU A N 1
ATOM 1686 C CA . LEU A 1 206 ? -21.119 8.203 40.146 1.00 94.31 206 LEU A CA 1
ATOM 1687 C C . LEU A 1 206 ? -21.991 9.442 40.402 1.00 94.31 206 LEU A C 1
ATOM 1689 O O . LEU A 1 206 ? -22.844 9.416 41.284 1.00 94.31 206 LEU A O 1
ATOM 1693 N N . GLU A 1 207 ? -21.842 10.505 39.606 1.00 94.88 207 GLU A N 1
ATOM 1694 C CA . GLU A 1 207 ? -22.724 11.681 39.670 1.00 94.88 207 GLU A CA 1
ATOM 1695 C C . GLU A 1 207 ? -24.172 11.331 39.291 1.00 94.88 207 GLU A C 1
ATOM 1697 O O . GLU A 1 207 ? -25.116 11.819 39.914 1.00 94.88 207 GLU A O 1
ATOM 1702 N N . LYS A 1 208 ? -24.361 10.458 38.292 1.00 95.06 208 LYS A N 1
ATOM 1703 C CA . LYS A 1 208 ? -25.686 9.986 37.853 1.00 95.06 208 LYS A CA 1
ATOM 1704 C C . LYS A 1 208 ? -26.274 8.881 38.739 1.00 95.06 208 LYS A C 1
ATOM 1706 O O . LYS A 1 208 ? -27.480 8.656 38.678 1.00 95.06 208 LYS A O 1
ATOM 1711 N N . ASN A 1 209 ? -25.455 8.194 39.538 1.00 93.94 209 ASN A N 1
ATOM 1712 C CA . ASN A 1 209 ? -25.858 7.081 40.404 1.00 93.94 209 ASN A CA 1
ATOM 1713 C C . ASN A 1 209 ? -25.224 7.230 41.809 1.00 93.94 209 ASN A C 1
ATOM 1715 O O . ASN A 1 209 ? -24.272 6.510 42.122 1.00 93.94 209 ASN A O 1
ATOM 1719 N N . PRO A 1 210 ? -25.725 8.144 42.664 1.00 91.75 210 PRO A N 1
ATOM 1720 C CA . PRO A 1 210 ? -25.087 8.485 43.944 1.00 91.75 210 PRO A CA 1
ATOM 1721 C C . PRO A 1 210 ? -25.030 7.337 44.965 1.00 91.75 210 PRO A C 1
ATOM 1723 O O . PRO A 1 210 ? -24.261 7.385 45.921 1.00 91.75 210 PRO A O 1
ATOM 1726 N N . ASP A 1 211 ? -25.883 6.333 44.791 1.00 94.75 211 ASP A N 1
ATOM 1727 C CA . ASP A 1 211 ? -26.024 5.131 45.611 1.00 94.75 211 ASP A CA 1
ATOM 1728 C C . ASP A 1 211 ? -25.167 3.951 45.121 1.00 94.75 211 ASP A C 1
ATOM 1730 O O . ASP A 1 211 ? -25.114 2.915 45.787 1.00 94.75 211 ASP A O 1
ATOM 1734 N N . LYS A 1 212 ? -24.479 4.102 43.983 1.00 94.38 212 LYS A N 1
ATOM 1735 C CA . LYS A 1 212 ? -23.611 3.074 43.399 1.00 94.38 212 LYS A CA 1
ATOM 1736 C C . LYS A 1 212 ? -22.135 3.356 43.640 1.00 94.38 212 LYS A C 1
ATOM 1738 O O . LYS A 1 212 ? -21.712 4.470 43.940 1.00 94.38 212 LYS A O 1
ATOM 1743 N N . THR A 1 213 ? -21.336 2.314 43.469 1.00 91.19 213 THR A N 1
ATOM 1744 C CA . THR A 1 213 ? -19.880 2.350 43.565 1.00 91.19 213 THR A CA 1
ATOM 1745 C C . THR A 1 213 ? -19.236 2.086 42.209 1.00 91.19 213 THR A C 1
ATOM 1747 O O . THR A 1 213 ? -19.885 1.677 41.250 1.00 91.19 213 THR A O 1
ATOM 1750 N N . VAL A 1 214 ? -17.918 2.272 42.128 1.00 84.75 214 VAL A N 1
ATOM 1751 C CA . VAL A 1 214 ? -17.129 1.951 40.926 1.00 84.75 214 VAL A CA 1
ATOM 1752 C C . VAL A 1 214 ? -17.263 0.474 40.534 1.00 84.75 214 VAL A C 1
ATOM 1754 O O . VAL A 1 214 ? -17.205 0.156 39.353 1.00 84.75 214 VAL A O 1
ATOM 1757 N N . ALA A 1 215 ? -17.485 -0.424 41.501 1.00 88.12 215 ALA A N 1
ATOM 1758 C CA . ALA A 1 215 ? -17.679 -1.849 41.237 1.00 88.12 215 ALA A CA 1
ATOM 1759 C C . ALA A 1 215 ? -18.975 -2.148 40.461 1.00 88.12 215 ALA A C 1
ATOM 1761 O O . ALA A 1 215 ? -19.077 -3.195 39.829 1.00 88.12 215 ALA A O 1
ATOM 1762 N N . ASP A 1 216 ? -19.941 -1.225 40.486 1.00 90.50 216 ASP A N 1
ATOM 1763 C CA . ASP A 1 216 ? -21.207 -1.327 39.757 1.00 90.50 216 ASP A CA 1
ATOM 1764 C C . ASP A 1 216 ? -21.118 -0.741 38.335 1.00 90.50 216 ASP A C 1
ATOM 1766 O O . ASP A 1 216 ? -22.087 -0.795 37.572 1.00 90.50 216 ASP A O 1
ATOM 1770 N N . MET A 1 217 ? -19.975 -0.144 37.978 1.00 89.56 217 MET A N 1
ATOM 1771 C CA . MET A 1 217 ? -19.734 0.417 36.654 1.00 89.56 217 MET A CA 1
ATOM 1772 C C . MET A 1 217 ? -19.394 -0.700 35.664 1.00 89.56 217 MET A C 1
ATOM 1774 O O . MET A 1 217 ? -18.549 -1.554 35.934 1.00 89.56 217 MET A O 1
ATOM 1778 N N . MET A 1 218 ? -20.025 -0.683 34.488 1.00 84.81 218 MET A N 1
ATOM 1779 C CA . MET A 1 218 ? -19.643 -1.599 33.412 1.00 84.81 218 MET A CA 1
ATOM 1780 C C . MET A 1 218 ? -18.230 -1.273 32.901 1.00 84.81 218 MET A C 1
ATOM 1782 O O . MET A 1 218 ? -17.876 -0.091 32.831 1.00 84.81 218 MET A O 1
ATOM 1786 N N . PRO A 1 219 ? -17.431 -2.284 32.509 1.00 83.75 219 PRO A N 1
ATOM 1787 C CA . PRO A 1 219 ? -16.142 -2.053 31.874 1.00 83.75 219 PRO A CA 1
ATOM 1788 C C . PRO A 1 219 ? -16.282 -1.153 30.647 1.00 83.75 219 PRO A C 1
ATOM 1790 O O . PRO A 1 219 ? -17.184 -1.334 29.826 1.00 83.75 219 PRO A O 1
ATOM 1793 N N . ILE A 1 220 ? -15.365 -0.198 30.507 1.00 88.81 220 ILE A N 1
ATOM 1794 C CA . ILE A 1 220 ? -15.273 0.622 29.302 1.00 88.81 220 ILE A CA 1
ATOM 1795 C C . ILE A 1 220 ? -14.586 -0.239 28.248 1.00 88.81 220 ILE A C 1
ATOM 1797 O O . ILE A 1 220 ? -13.377 -0.450 28.289 1.00 88.81 220 ILE A O 1
ATOM 1801 N N . SER A 1 221 ? -15.387 -0.784 27.344 1.00 87.44 221 SER A N 1
ATOM 1802 C CA . SER A 1 221 ? -14.947 -1.640 26.251 1.00 87.44 221 SER A CA 1
ATOM 1803 C C . SER A 1 221 ? -14.925 -0.836 24.954 1.00 87.44 221 SER A C 1
ATOM 1805 O O . SER A 1 221 ? -15.917 -0.198 24.596 1.00 87.44 221 SER A O 1
ATOM 1807 N N . ILE A 1 222 ? -13.788 -0.862 24.258 1.00 86.56 222 ILE A N 1
ATOM 1808 C CA . ILE A 1 222 ? -13.644 -0.304 22.913 1.00 86.56 222 ILE A CA 1
ATOM 1809 C C . ILE A 1 222 ? -13.376 -1.454 21.946 1.00 86.56 222 ILE A C 1
ATOM 1811 O O . ILE A 1 222 ? -12.451 -2.241 22.147 1.00 86.56 222 ILE A O 1
ATOM 1815 N N . SER A 1 223 ? -14.182 -1.551 20.889 1.00 86.75 223 SER A N 1
ATOM 1816 C CA . SER A 1 223 ? -13.917 -2.488 19.796 1.00 86.75 223 SER A CA 1
ATOM 1817 C C . SER A 1 223 ? -12.647 -2.078 19.055 1.00 86.75 223 SER A C 1
ATOM 1819 O O . SER A 1 223 ? -12.472 -0.905 18.732 1.00 86.75 223 SER A O 1
ATOM 1821 N N . THR A 1 224 ? -11.780 -3.044 18.760 1.00 88.25 224 THR A N 1
ATOM 1822 C CA . THR A 1 224 ? -10.606 -2.818 17.911 1.00 88.25 224 THR A CA 1
ATOM 1823 C C . THR A 1 224 ? -10.917 -2.956 16.423 1.00 88.25 224 THR A C 1
ATOM 1825 O O . THR A 1 224 ? -10.027 -2.739 15.607 1.00 88.25 224 THR A O 1
ATOM 1828 N N . GLN A 1 225 ? -12.161 -3.282 16.053 1.00 88.12 225 GLN A N 1
ATOM 1829 C CA . GLN A 1 225 ? -12.575 -3.379 14.656 1.00 88.12 225 GLN A CA 1
ATOM 1830 C C . GLN A 1 225 ? -12.334 -2.053 13.926 1.00 88.12 225 GLN A C 1
ATOM 1832 O O . GLN A 1 225 ? -12.716 -0.986 14.412 1.00 88.12 225 GLN A O 1
ATOM 1837 N N . GLY A 1 226 ? -11.717 -2.117 12.749 1.00 85.94 226 GLY A N 1
ATOM 1838 C CA . GLY A 1 226 ? -11.412 -0.950 11.930 1.00 85.94 226 GLY A CA 1
ATOM 1839 C C . GLY A 1 226 ? -10.242 -0.110 12.443 1.00 85.94 226 GLY A C 1
ATOM 1840 O O . GLY A 1 226 ? -9.948 0.936 11.851 1.00 85.94 226 GLY A O 1
ATOM 1841 N N . MET A 1 227 ? -9.558 -0.538 13.514 1.00 88.75 227 MET A N 1
ATOM 1842 C CA . MET A 1 227 ? -8.315 0.096 13.949 1.00 88.75 227 MET A CA 1
ATOM 1843 C C . MET A 1 227 ? -7.249 -0.045 12.870 1.00 88.75 227 MET A C 1
ATOM 1845 O O . MET A 1 227 ? -7.054 -1.113 12.296 1.00 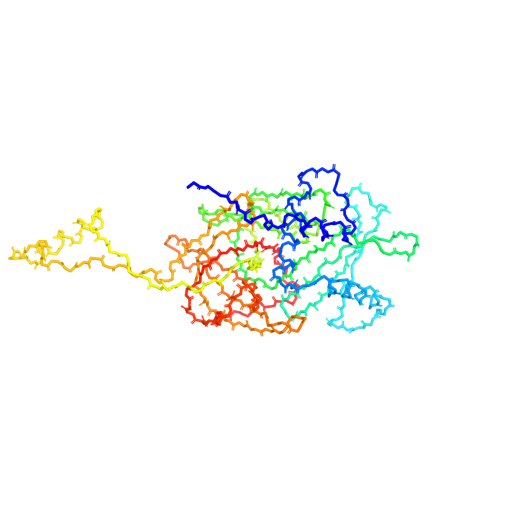88.75 227 MET A O 1
ATOM 1849 N N . THR A 1 228 ? -6.519 1.041 12.640 1.00 91.12 228 THR A N 1
ATOM 1850 C CA . THR A 1 228 ? -5.425 1.079 11.672 1.00 91.12 228 THR A CA 1
ATOM 1851 C C . THR A 1 228 ? -4.103 1.309 12.362 1.00 91.12 228 THR A C 1
ATOM 1853 O O . THR A 1 228 ? -4.007 2.168 13.240 1.00 91.12 228 THR A O 1
ATOM 1856 N N . TYR A 1 229 ? -3.072 0.624 11.890 1.00 91.50 229 TYR A N 1
ATOM 1857 C CA . TYR A 1 229 ? -1.698 1.061 12.078 1.00 91.50 229 TYR A CA 1
ATOM 1858 C C . TYR A 1 229 ? -0.943 0.866 10.766 1.00 91.50 229 TYR A C 1
ATOM 1860 O O . TYR A 1 229 ? -1.292 0.010 9.955 1.00 91.50 229 TYR A O 1
ATOM 1868 N N . PHE A 1 230 ? 0.071 1.693 10.553 1.00 94.00 230 PHE A N 1
ATOM 1869 C CA . PHE A 1 230 ? 0.902 1.646 9.360 1.00 94.00 230 PHE A CA 1
ATOM 1870 C C . PHE A 1 230 ? 2.302 2.092 9.755 1.00 94.00 230 PHE A C 1
ATOM 1872 O O . PHE A 1 230 ? 2.545 3.285 9.980 1.00 94.00 230 PHE A O 1
ATOM 1879 N N . GLN A 1 231 ? 3.190 1.128 9.959 1.00 93.56 231 GLN A N 1
ATOM 1880 C CA . GLN A 1 231 ? 4.477 1.338 10.605 1.00 93.56 231 GLN A CA 1
ATOM 1881 C C . GLN A 1 231 ? 5.605 0.969 9.651 1.00 93.56 231 GLN A C 1
ATOM 1883 O O . GLN A 1 231 ? 5.628 -0.135 9.124 1.00 93.56 231 GLN A O 1
ATOM 1888 N N . GLU A 1 232 ? 6.521 1.915 9.445 1.00 89.88 232 GLU A N 1
ATOM 1889 C CA . GLU A 1 232 ? 7.744 1.686 8.674 1.00 89.88 232 GLU A CA 1
ATOM 1890 C C . GLU A 1 232 ? 8.611 0.648 9.386 1.00 89.88 232 GLU A C 1
ATOM 1892 O O . GLU A 1 232 ? 8.778 0.717 10.613 1.00 89.88 232 GLU A O 1
ATOM 1897 N N . GLU A 1 233 ? 9.168 -0.269 8.603 1.00 84.88 233 GLU A N 1
ATOM 1898 C CA . GLU A 1 233 ? 10.209 -1.194 9.036 1.00 84.88 233 GLU A CA 1
ATOM 1899 C C . GLU A 1 233 ? 11.620 -0.626 8.781 1.00 84.88 233 GLU A C 1
ATOM 1901 O O . GLU A 1 233 ? 11.810 0.578 8.610 1.00 84.88 233 GLU A O 1
ATOM 1906 N N . GLU A 1 234 ? 12.636 -1.495 8.790 1.00 72.50 234 GLU A N 1
ATOM 1907 C CA . GLU A 1 234 ? 14.019 -1.169 8.434 1.00 72.50 234 GLU A CA 1
ATOM 1908 C C . GLU A 1 234 ? 14.111 -0.519 7.044 1.00 72.50 234 GLU A C 1
ATOM 1910 O O . GLU A 1 234 ? 14.769 0.512 6.880 1.00 72.50 234 GLU A O 1
ATOM 1915 N N . PHE A 1 235 ? 13.372 -1.058 6.070 1.00 71.94 235 PHE A N 1
ATOM 1916 C CA . PHE A 1 235 ? 13.204 -0.445 4.757 1.00 71.94 235 PHE A CA 1
ATOM 1917 C C . PHE A 1 235 ? 12.010 0.508 4.762 1.00 71.94 235 PHE A C 1
ATOM 1919 O O . PHE A 1 235 ? 10.878 0.106 5.013 1.00 71.94 235 PHE A O 1
ATOM 1926 N N . LYS A 1 236 ? 12.241 1.774 4.398 1.00 83.00 236 LYS A N 1
ATOM 1927 C CA . LYS A 1 236 ? 11.214 2.833 4.449 1.00 83.00 236 LYS A CA 1
ATOM 1928 C C . LYS A 1 236 ? 9.995 2.596 3.552 1.00 83.00 236 LYS A C 1
ATOM 1930 O O . LYS A 1 236 ? 8.969 3.245 3.731 1.00 83.00 236 LYS A O 1
ATOM 1935 N N . THR A 1 237 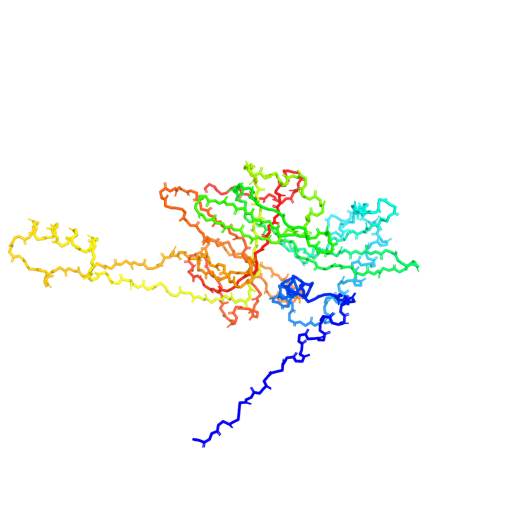? 10.116 1.734 2.552 1.00 89.12 237 THR A N 1
ATOM 1936 C CA . THR A 1 237 ? 9.036 1.380 1.620 1.00 89.12 237 THR A CA 1
ATOM 1937 C C . THR A 1 237 ? 8.293 0.114 2.044 1.00 89.12 237 THR A C 1
ATOM 1939 O O . THR A 1 237 ? 7.278 -0.221 1.433 1.00 89.12 237 THR A O 1
ATOM 1942 N N . VAL A 1 238 ? 8.761 -0.565 3.095 1.00 92.38 238 VAL A N 1
ATOM 1943 C CA . VAL A 1 238 ? 8.166 -1.779 3.651 1.00 92.38 238 VAL A CA 1
ATOM 1944 C C . VAL A 1 238 ? 7.462 -1.442 4.959 1.00 92.38 238 VAL A C 1
ATOM 1946 O O . VAL A 1 238 ? 8.001 -0.733 5.812 1.00 92.38 238 VAL A O 1
ATOM 1949 N N . TYR A 1 239 ? 6.234 -1.933 5.096 1.00 95.44 239 TYR A N 1
ATOM 1950 C CA . TYR A 1 239 ? 5.365 -1.585 6.210 1.00 95.44 239 TYR A CA 1
ATOM 1951 C C . TYR A 1 239 ? 4.719 -2.810 6.820 1.00 95.44 239 TYR A C 1
ATOM 1953 O O . TYR A 1 239 ? 4.107 -3.607 6.105 1.00 95.44 239 TYR A O 1
ATOM 1961 N N . ASP A 1 240 ? 4.731 -2.852 8.147 1.00 96.88 240 ASP A N 1
ATOM 1962 C CA . ASP A 1 240 ? 3.716 -3.573 8.894 1.00 96.88 240 ASP A CA 1
ATOM 1963 C C . ASP A 1 240 ? 2.427 -2.747 8.889 1.00 96.88 240 ASP A C 1
ATOM 1965 O O . ASP A 1 240 ? 2.431 -1.529 9.125 1.00 96.88 240 ASP A O 1
ATOM 1969 N N . TYR A 1 241 ? 1.299 -3.407 8.658 1.00 96.06 241 TYR A N 1
ATOM 1970 C CA . TYR A 1 241 ? 0.006 -2.747 8.595 1.00 96.06 241 TYR A CA 1
ATOM 1971 C C . TYR A 1 241 ? -1.086 -3.522 9.328 1.00 96.06 241 TYR A C 1
ATOM 1973 O O . TYR A 1 241 ? -1.077 -4.748 9.429 1.00 96.06 241 TYR A O 1
ATOM 1981 N N . ARG A 1 242 ? -2.089 -2.770 9.778 1.00 95.44 242 ARG A N 1
ATOM 1982 C CA . ARG A 1 242 ? -3.447 -3.258 10.008 1.00 95.44 242 ARG A CA 1
ATOM 1983 C C . ARG A 1 242 ? -4.410 -2.298 9.353 1.00 95.44 242 ARG A C 1
ATOM 1985 O O . ARG A 1 242 ? -4.272 -1.081 9.496 1.00 95.44 242 ARG A O 1
ATOM 1992 N N . GLY A 1 243 ? -5.395 -2.847 8.667 1.00 94.75 243 GLY A N 1
ATOM 1993 C CA . GLY A 1 243 ? -6.409 -2.060 7.997 1.00 94.75 243 GLY A CA 1
ATOM 1994 C C . GLY A 1 243 ? -7.701 -2.828 7.814 1.00 94.75 243 GLY A C 1
ATOM 1995 O O . GLY A 1 243 ? -7.773 -4.028 8.053 1.00 94.75 243 GLY A O 1
ATOM 1996 N N . MET A 1 244 ? -8.723 -2.098 7.387 1.00 94.25 244 MET A N 1
ATOM 1997 C CA . MET A 1 244 ? -10.044 -2.651 7.108 1.00 94.25 244 MET A CA 1
ATOM 1998 C C . MET A 1 244 ? -10.252 -2.732 5.601 1.00 94.25 244 MET A C 1
ATOM 2000 O O . MET A 1 244 ? -9.962 -1.759 4.890 1.00 94.25 244 MET A O 1
ATOM 2004 N N . LEU A 1 245 ? -10.784 -3.861 5.141 1.00 95.56 245 LEU A N 1
ATOM 2005 C CA . LEU A 1 245 ? -11.147 -4.085 3.749 1.00 95.56 245 LEU A CA 1
ATOM 2006 C C . LEU A 1 245 ? -12.415 -3.309 3.390 1.00 95.56 245 LEU A C 1
ATOM 2008 O O . LEU A 1 245 ? -13.475 -3.508 3.980 1.00 95.56 245 LEU A O 1
ATOM 2012 N N . ILE A 1 246 ? -12.302 -2.424 2.402 1.00 94.88 246 ILE A N 1
ATOM 2013 C CA . ILE A 1 246 ? -13.424 -1.671 1.828 1.00 94.88 246 ILE A CA 1
ATOM 2014 C C . ILE A 1 246 ? -14.053 -2.454 0.680 1.00 94.88 246 ILE A C 1
ATOM 2016 O O . ILE A 1 246 ? -15.272 -2.510 0.576 1.00 94.88 246 ILE A O 1
ATOM 2020 N N . SER A 1 247 ? -13.218 -3.022 -0.188 1.00 95.56 247 SER A N 1
ATOM 2021 C CA . SER A 1 247 ? -13.658 -3.793 -1.345 1.00 95.56 247 SER A CA 1
ATOM 2022 C C . SER A 1 247 ? -12.670 -4.909 -1.649 1.00 95.56 247 SER A C 1
ATOM 2024 O O . SER A 1 247 ? -11.474 -4.787 -1.364 1.00 95.56 247 SER A O 1
ATOM 2026 N N . VAL A 1 248 ? -13.173 -5.982 -2.254 1.00 95.94 248 VAL A N 1
ATOM 2027 C CA . VAL A 1 248 ? -12.377 -7.138 -2.671 1.00 95.94 248 VAL A CA 1
ATOM 2028 C C . VAL A 1 248 ? -12.698 -7.445 -4.125 1.00 95.94 248 VAL A C 1
ATOM 2030 O O . VAL A 1 248 ? -13.818 -7.828 -4.448 1.00 95.94 248 VAL A O 1
ATOM 2033 N N . ASP A 1 249 ? -11.699 -7.304 -4.990 1.00 94.81 249 ASP A N 1
ATOM 2034 C CA . ASP A 1 249 ? -11.733 -7.835 -6.350 1.00 94.81 249 ASP A CA 1
ATOM 2035 C C . ASP A 1 249 ? -10.725 -8.982 -6.466 1.00 94.81 249 ASP A C 1
ATOM 2037 O O . ASP A 1 249 ? -9.758 -9.057 -5.706 1.00 94.81 249 ASP A O 1
ATOM 2041 N N . GLN A 1 250 ? -10.922 -9.865 -7.438 1.00 92.62 250 GLN A N 1
ATOM 2042 C CA . GLN A 1 250 ? -9.986 -10.947 -7.730 1.00 92.62 250 GLN A CA 1
ATOM 2043 C C . GLN A 1 250 ? -9.827 -11.113 -9.236 1.00 92.62 250 GLN A C 1
ATOM 2045 O O . GLN A 1 250 ? -10.777 -10.895 -9.990 1.00 92.62 250 GLN A O 1
ATOM 2050 N N . ASP A 1 251 ? -8.641 -11.534 -9.649 1.00 89.12 251 ASP A N 1
ATOM 2051 C CA . ASP A 1 251 ? -8.376 -12.002 -11.003 1.00 89.12 251 ASP A CA 1
ATOM 2052 C C . ASP A 1 251 ? -7.332 -13.119 -10.973 1.00 89.12 251 ASP A C 1
ATOM 2054 O O . ASP A 1 251 ? -6.719 -13.397 -9.940 1.00 89.12 251 ASP A O 1
ATOM 2058 N N . GLU A 1 252 ? -7.135 -13.763 -12.112 1.00 83.56 252 GLU A N 1
ATOM 2059 C CA . GLU A 1 252 ? -6.057 -14.714 -12.309 1.00 83.56 252 GLU A CA 1
ATOM 2060 C C . GLU A 1 252 ? -4.791 -13.983 -12.763 1.00 83.56 252 GLU A C 1
ATOM 2062 O O . GLU A 1 252 ? -4.810 -13.077 -13.599 1.00 83.56 252 GLU A O 1
ATOM 2067 N N . VAL A 1 253 ? -3.672 -14.377 -12.178 1.00 73.00 253 VAL A N 1
ATOM 2068 C CA . VAL A 1 253 ? -2.339 -13.883 -12.471 1.00 73.00 253 VAL A CA 1
ATOM 2069 C C . VAL A 1 253 ? -1.457 -15.105 -12.641 1.00 73.00 253 VAL A C 1
ATOM 2071 O O . VAL A 1 253 ? -1.179 -15.811 -11.680 1.00 73.00 253 VAL A O 1
ATOM 2074 N N . PHE A 1 254 ? -1.070 -15.384 -13.886 1.00 71.56 254 PHE A N 1
ATOM 2075 C CA . PHE A 1 254 ? -0.232 -16.537 -14.239 1.00 71.56 254 PHE A CA 1
ATOM 2076 C C . PHE A 1 254 ? -0.727 -17.880 -13.666 1.00 71.56 254 PHE A C 1
ATOM 2078 O O . PHE A 1 254 ? 0.059 -18.695 -13.200 1.00 71.56 254 PHE A O 1
ATOM 2085 N N . GLY A 1 255 ? -2.038 -18.134 -13.712 1.00 75.12 255 GLY A N 1
ATOM 2086 C CA . GLY A 1 255 ? -2.617 -19.385 -13.209 1.00 75.12 255 GLY A CA 1
ATOM 2087 C C . GLY A 1 255 ? -2.892 -19.411 -11.705 1.00 75.12 255 GLY A C 1
ATOM 2088 O O . GLY A 1 255 ? -3.498 -20.368 -11.224 1.00 75.12 255 GLY A O 1
ATOM 2089 N N . GLU A 1 256 ? -2.502 -18.371 -10.965 1.00 82.06 256 GLU A N 1
ATOM 2090 C CA . GLU A 1 256 ? -2.778 -18.220 -9.538 1.00 82.06 256 GLU A CA 1
ATOM 2091 C C . GLU A 1 256 ? -3.810 -17.115 -9.298 1.00 82.06 256 GLU A C 1
ATOM 2093 O O . GLU A 1 256 ? -3.851 -16.103 -10.001 1.00 82.06 256 GLU A O 1
ATOM 2098 N N . LYS A 1 257 ? -4.672 -17.279 -8.291 1.00 89.50 257 LYS A N 1
ATOM 2099 C CA . LYS A 1 257 ? -5.576 -16.195 -7.904 1.00 89.50 257 LYS A CA 1
ATOM 2100 C C . LYS A 1 257 ? -4.792 -15.074 -7.240 1.00 89.50 257 LYS A C 1
ATOM 2102 O O . LYS A 1 257 ? -4.033 -15.294 -6.300 1.00 89.50 257 LYS A O 1
ATOM 2107 N N . CYS A 1 258 ? -5.062 -13.853 -7.675 1.00 91.31 258 CYS A N 1
ATOM 2108 C CA . CYS A 1 258 ? -4.574 -12.641 -7.047 1.00 91.31 258 CYS A CA 1
ATOM 2109 C C . CYS A 1 258 ? -5.758 -11.751 -6.673 1.00 91.31 258 CYS A C 1
ATOM 2111 O O . CYS A 1 258 ? -6.630 -11.449 -7.491 1.00 91.31 258 CYS A O 1
ATOM 2113 N N . PHE A 1 259 ? -5.779 -11.315 -5.422 1.00 94.81 259 PHE A N 1
ATOM 2114 C CA . PHE A 1 259 ? -6.787 -10.423 -4.881 1.00 94.81 259 PHE A CA 1
ATOM 2115 C C . PHE A 1 259 ? -6.289 -8.983 -4.929 1.00 94.81 259 PHE A C 1
ATOM 2117 O O . PHE A 1 259 ? -5.163 -8.694 -4.528 1.00 94.81 259 PHE A O 1
ATOM 2124 N N . LYS A 1 260 ? -7.154 -8.068 -5.368 1.00 95.19 260 LYS A N 1
ATOM 2125 C CA . LYS A 1 260 ? -6.988 -6.624 -5.208 1.00 95.19 260 LYS A CA 1
ATOM 2126 C C . LYS A 1 260 ? -7.882 -6.172 -4.059 1.00 95.19 260 LYS A C 1
ATOM 2128 O O . LYS A 1 260 ? -9.103 -6.091 -4.197 1.00 95.19 260 LYS A O 1
ATOM 2133 N N . LEU A 1 261 ? -7.255 -5.874 -2.932 1.00 96.88 261 LEU A N 1
ATOM 2134 C CA . LEU A 1 261 ? -7.902 -5.518 -1.678 1.00 96.88 261 LEU A CA 1
ATOM 2135 C C . LEU A 1 261 ? -7.826 -4.003 -1.483 1.00 96.88 261 LEU A C 1
ATOM 2137 O O . LEU A 1 261 ? -6.737 -3.457 -1.333 1.00 96.88 261 LEU A O 1
ATOM 2141 N N . SER A 1 262 ? -8.956 -3.299 -1.470 1.00 96.62 262 SER A N 1
ATOM 2142 C CA . SER A 1 262 ? -8.960 -1.874 -1.113 1.00 96.62 262 SER A CA 1
ATOM 2143 C C . SER A 1 262 ? -8.892 -1.749 0.406 1.00 96.62 262 SER A C 1
ATOM 2145 O O . SER A 1 262 ? -9.850 -2.106 1.090 1.00 96.62 262 SER A O 1
ATOM 2147 N N . VAL A 1 263 ? -7.785 -1.239 0.944 1.00 96.25 263 VAL A N 1
ATOM 2148 C CA . VAL A 1 263 ? -7.516 -1.215 2.391 1.00 96.25 263 VAL A CA 1
ATOM 2149 C C . VAL A 1 263 ? -7.355 0.217 2.880 1.00 96.25 263 VAL A C 1
ATOM 2151 O O . VAL A 1 263 ? -6.580 0.982 2.306 1.00 96.25 263 VAL A O 1
ATOM 2154 N N . VAL A 1 264 ? -8.031 0.580 3.975 1.00 94.38 264 VAL A N 1
ATOM 2155 C CA . VAL A 1 264 ? -7.715 1.826 4.697 1.00 94.38 264 VAL A CA 1
ATOM 2156 C C . VAL A 1 264 ? -6.526 1.592 5.615 1.00 94.38 264 VAL A C 1
ATOM 2158 O O . VAL A 1 264 ? -6.622 0.772 6.525 1.00 94.38 264 VAL A O 1
ATOM 2161 N N . ILE A 1 265 ? -5.445 2.347 5.415 1.00 92.69 265 ILE A N 1
ATOM 2162 C CA . ILE A 1 265 ? -4.193 2.194 6.173 1.00 92.69 265 ILE A CA 1
ATOM 2163 C C . ILE A 1 265 ? -3.931 3.339 7.155 1.00 92.69 265 ILE A C 1
ATOM 2165 O O . ILE A 1 265 ? -3.166 3.182 8.101 1.00 92.69 265 ILE A O 1
ATOM 2169 N N . TYR A 1 266 ? -4.574 4.495 6.976 1.00 92.44 266 TYR A N 1
ATOM 2170 C CA . TYR A 1 266 ? -4.425 5.609 7.909 1.00 92.44 266 TYR A CA 1
ATOM 2171 C C . TYR A 1 266 ? -5.680 6.473 7.968 1.00 92.44 266 TYR A C 1
ATOM 2173 O O . TYR A 1 266 ? -6.237 6.860 6.939 1.00 92.44 266 TYR A O 1
ATOM 2181 N N . ARG A 1 267 ? -6.096 6.799 9.195 1.00 89.50 267 ARG A N 1
ATOM 2182 C CA . ARG A 1 267 ? -7.186 7.732 9.490 1.00 89.50 267 ARG A CA 1
ATOM 2183 C C . ARG A 1 267 ? -6.647 8.881 10.350 1.00 89.50 267 ARG A C 1
ATOM 2185 O O . ARG A 1 267 ? -6.334 8.644 11.518 1.00 89.50 267 ARG A O 1
ATOM 2192 N N . PRO A 1 268 ? -6.497 10.097 9.801 1.00 85.50 268 PRO A N 1
ATOM 2193 C CA . PRO A 1 268 ? -6.111 11.262 10.590 1.00 85.50 268 PRO A CA 1
ATOM 2194 C C . PRO A 1 268 ? -7.145 11.577 11.690 1.00 85.50 268 PRO A C 1
ATOM 2196 O O . PRO A 1 268 ? -8.347 11.370 11.496 1.00 85.50 268 PRO A O 1
ATOM 2199 N N . PRO A 1 269 ? -6.712 12.118 12.843 1.00 77.38 269 PRO A N 1
ATOM 2200 C CA . PRO A 1 269 ? -7.633 12.621 13.854 1.00 77.38 269 PRO A CA 1
ATOM 2201 C C . PRO A 1 269 ? -8.466 13.786 13.301 1.00 77.38 269 PRO A C 1
ATOM 2203 O O . PRO A 1 269 ? -7.910 14.746 12.776 1.00 77.38 269 PRO A O 1
ATOM 2206 N N . ASN A 1 270 ? -9.785 13.746 13.512 1.00 70.69 270 ASN A N 1
ATOM 2207 C CA . ASN A 1 270 ? -10.730 14.838 13.215 1.00 70.69 270 ASN A CA 1
ATOM 2208 C C . ASN A 1 270 ? -10.987 15.161 11.731 1.00 70.69 270 ASN A C 1
ATOM 2210 O O . ASN A 1 270 ? -11.505 16.237 11.440 1.00 70.69 270 ASN A O 1
ATOM 2214 N N . GLU A 1 271 ? -10.705 14.246 10.808 1.00 64.44 271 GLU A N 1
ATOM 2215 C CA . GLU A 1 271 ? -10.962 14.448 9.377 1.00 64.44 271 GLU A CA 1
ATOM 2216 C C . GLU A 1 271 ? -11.809 13.328 8.775 1.00 64.44 271 GLU A C 1
ATOM 2218 O O . GLU A 1 271 ? -11.845 12.204 9.277 1.00 64.44 271 GLU A O 1
ATOM 2223 N N . GLN A 1 272 ? -12.514 13.652 7.689 1.00 68.81 272 GLN A N 1
ATOM 2224 C CA . GLN A 1 272 ? -13.338 12.685 6.951 1.00 68.81 272 GLN A CA 1
ATOM 2225 C C . GLN A 1 272 ? -12.541 11.912 5.894 1.00 68.81 272 GLN A C 1
ATOM 2227 O O . GLN A 1 272 ? -12.965 10.836 5.474 1.00 68.81 272 GLN A O 1
ATOM 2232 N N . GLU A 1 273 ? -11.406 12.455 5.453 1.00 82.38 273 GLU A N 1
ATOM 2233 C CA . GLU A 1 273 ? -10.548 11.824 4.455 1.00 82.38 273 GLU A CA 1
ATOM 2234 C C . GLU A 1 273 ? -9.574 10.838 5.120 1.00 82.38 273 GLU A C 1
ATOM 2236 O O . GLU A 1 273 ? -9.060 11.070 6.213 1.00 82.38 273 GLU A O 1
ATOM 2241 N N . PHE A 1 274 ? -9.332 9.711 4.457 1.00 89.19 274 PHE A N 1
ATOM 2242 C CA . PHE A 1 274 ? -8.438 8.649 4.910 1.00 89.19 274 PHE A CA 1
ATOM 2243 C C . PHE A 1 274 ? -7.460 8.288 3.795 1.00 89.19 274 PHE A C 1
ATOM 2245 O O . PHE A 1 274 ? -7.737 8.521 2.618 1.00 89.19 274 PHE A O 1
ATOM 2252 N N . VAL A 1 275 ? -6.330 7.683 4.160 1.00 92.75 275 VAL A N 1
ATOM 2253 C CA . VAL A 1 275 ? -5.405 7.108 3.180 1.00 92.75 275 VAL A CA 1
ATOM 2254 C C . VAL A 1 275 ? -5.784 5.655 2.952 1.00 92.75 275 VAL A C 1
ATOM 2256 O O . VAL A 1 275 ? -5.850 4.861 3.898 1.00 92.75 275 VAL A O 1
ATOM 2259 N N . ALA A 1 276 ? -6.006 5.314 1.689 1.00 94.56 276 ALA A N 1
ATOM 2260 C CA . ALA A 1 276 ? -6.259 3.949 1.257 1.00 94.56 276 ALA A CA 1
ATOM 2261 C C . ALA A 1 276 ? -5.249 3.506 0.201 1.00 94.56 276 ALA A C 1
ATOM 2263 O O . ALA A 1 276 ? -4.659 4.327 -0.502 1.00 94.56 276 ALA A O 1
ATOM 2264 N N . ILE A 1 277 ? -5.089 2.196 0.071 1.00 96.19 277 ILE A N 1
ATOM 2265 C CA . ILE A 1 277 ? -4.277 1.553 -0.963 1.00 96.19 277 ILE A CA 1
ATOM 2266 C C . ILE A 1 277 ? -5.072 0.421 -1.603 1.00 96.19 277 ILE A C 1
ATOM 2268 O O . ILE A 1 277 ? -5.955 -0.148 -0.963 1.00 96.19 277 ILE A O 1
ATOM 2272 N N . ASN A 1 278 ? -4.725 0.071 -2.839 1.00 96.25 278 ASN A N 1
ATOM 2273 C CA . ASN A 1 278 ? -5.035 -1.258 -3.359 1.00 96.25 278 ASN A CA 1
ATOM 2274 C C . ASN A 1 278 ? -3.871 -2.178 -2.996 1.00 96.25 278 ASN A C 1
ATOM 2276 O O . ASN A 1 278 ? -2.757 -1.969 -3.470 1.00 96.25 278 ASN A O 1
ATOM 2280 N N . LEU A 1 279 ? -4.116 -3.159 -2.142 1.00 97.12 279 LEU A N 1
ATOM 2281 C CA . LEU A 1 279 ? -3.162 -4.184 -1.756 1.00 97.12 279 LEU A CA 1
ATOM 2282 C C . LEU A 1 279 ? -3.370 -5.421 -2.630 1.00 97.12 279 LEU A C 1
ATOM 2284 O O . LEU A 1 279 ? -4.461 -5.986 -2.658 1.00 97.12 279 LEU A O 1
ATOM 2288 N N . TYR A 1 280 ? -2.326 -5.834 -3.336 1.00 95.25 280 TYR A N 1
ATOM 2289 C CA . TYR A 1 280 ? -2.317 -7.053 -4.131 1.00 95.25 280 TYR A CA 1
ATOM 2290 C C . TYR A 1 280 ? -1.787 -8.209 -3.295 1.00 95.25 280 TYR A C 1
ATOM 2292 O O . TYR A 1 280 ? -0.666 -8.135 -2.792 1.00 95.25 280 TYR A O 1
ATOM 2300 N N . ALA A 1 281 ? -2.594 -9.256 -3.145 1.00 95.19 281 ALA A N 1
ATOM 2301 C CA . ALA A 1 281 ? -2.254 -10.453 -2.387 1.00 95.19 281 ALA A CA 1
ATOM 2302 C C . ALA A 1 281 ? -2.542 -11.698 -3.231 1.00 95.19 281 ALA A C 1
ATOM 2304 O O . ALA A 1 281 ? -3.663 -11.901 -3.695 1.00 95.19 281 ALA A O 1
ATOM 2305 N N . SER A 1 282 ? -1.518 -12.508 -3.460 1.00 91.94 282 SER A N 1
ATOM 2306 C CA . SER A 1 282 ? -1.617 -13.814 -4.112 1.00 91.94 282 SER A CA 1
ATOM 2307 C C . SER A 1 282 ? -2.248 -14.855 -3.179 1.00 91.94 282 SER A C 1
ATOM 2309 O O . SER A 1 282 ? -2.265 -14.694 -1.955 1.00 91.94 282 SER A O 1
ATOM 2311 N N . GLU A 1 283 ? -2.778 -15.935 -3.752 1.00 91.06 283 GLU A N 1
ATOM 2312 C CA . GLU A 1 283 ? -3.353 -17.051 -2.995 1.00 91.06 283 GLU A CA 1
ATOM 2313 C C . GLU A 1 283 ? -2.332 -17.676 -2.033 1.00 91.06 283 GLU A C 1
ATOM 2315 O O . GLU A 1 283 ? -2.693 -18.025 -0.906 1.00 91.06 283 GLU A O 1
ATOM 2320 N N . HIS A 1 284 ? -1.057 -17.752 -2.424 1.00 88.50 284 HIS A N 1
ATOM 2321 C CA . HIS A 1 284 ? 0.001 -18.267 -1.558 1.00 88.50 284 HIS A CA 1
ATOM 2322 C C . HIS A 1 284 ? 0.320 -17.350 -0.367 1.00 88.50 284 HIS A C 1
ATOM 2324 O O . HIS A 1 284 ? 0.542 -17.866 0.726 1.00 88.50 284 HIS A O 1
ATOM 2330 N N . VAL A 1 285 ? 0.297 -16.019 -0.531 1.00 92.06 285 VAL A N 1
ATOM 2331 C CA . VAL A 1 285 ? 0.512 -15.057 0.573 1.00 92.06 285 VAL A CA 1
ATOM 2332 C C . VAL A 1 285 ? -0.633 -15.084 1.588 1.00 92.06 285 VAL A C 1
ATOM 2334 O O . VAL A 1 285 ? -0.432 -14.778 2.762 1.00 92.06 285 VAL A O 1
ATOM 2337 N N . LEU A 1 286 ? -1.837 -15.446 1.144 1.00 93.88 286 LEU A N 1
ATOM 2338 C CA . LEU A 1 286 ? -3.023 -15.528 1.993 1.00 93.88 286 LEU A CA 1
ATOM 2339 C C . LEU A 1 286 ? -3.097 -16.826 2.812 1.00 93.88 286 LEU A C 1
ATOM 2341 O O . LEU A 1 286 ? -3.948 -16.932 3.689 1.00 93.88 286 LEU A O 1
ATOM 2345 N N . GLU A 1 287 ? -2.267 -17.832 2.523 1.00 91.88 287 GLU A N 1
ATOM 2346 C CA . GLU A 1 287 ? -2.219 -19.113 3.252 1.00 91.88 287 GLU A CA 1
ATOM 2347 C C . GLU A 1 287 ? -3.606 -19.764 3.490 1.00 91.88 287 GLU A C 1
ATOM 2349 O O . GLU A 1 287 ? -3.883 -20.375 4.524 1.00 91.88 287 GLU A O 1
ATOM 2354 N N . GLY A 1 288 ? -4.511 -19.645 2.511 1.00 92.38 288 GLY A N 1
ATOM 2355 C CA . GLY A 1 288 ? -5.874 -20.190 2.574 1.00 92.38 288 GLY A CA 1
ATOM 2356 C C . GLY A 1 288 ? -6.933 -19.265 3.191 1.00 92.38 288 GLY A C 1
ATOM 2357 O O . GLY A 1 288 ? -8.113 -19.629 3.216 1.00 92.38 288 GLY A O 1
ATOM 2358 N N . TYR A 1 289 ? -6.561 -18.068 3.646 1.00 96.00 289 TYR A N 1
ATOM 2359 C CA . TYR A 1 289 ? -7.509 -17.000 3.960 1.00 96.00 289 TYR A CA 1
ATOM 2360 C C . TYR A 1 289 ? -8.216 -16.516 2.682 1.00 96.00 289 TYR A C 1
ATOM 2362 O O . TYR A 1 289 ? -7.593 -16.304 1.645 1.00 96.00 289 TYR A O 1
ATOM 2370 N N . ILE A 1 290 ? -9.540 -16.338 2.752 1.00 96.00 290 ILE A N 1
ATOM 2371 C CA . ILE A 1 290 ? -10.355 -15.788 1.660 1.00 96.00 290 ILE A CA 1
ATOM 2372 C C . ILE A 1 290 ? -10.880 -14.416 2.105 1.00 96.00 290 ILE A C 1
ATOM 2374 O O . ILE A 1 290 ? -11.824 -14.383 2.905 1.00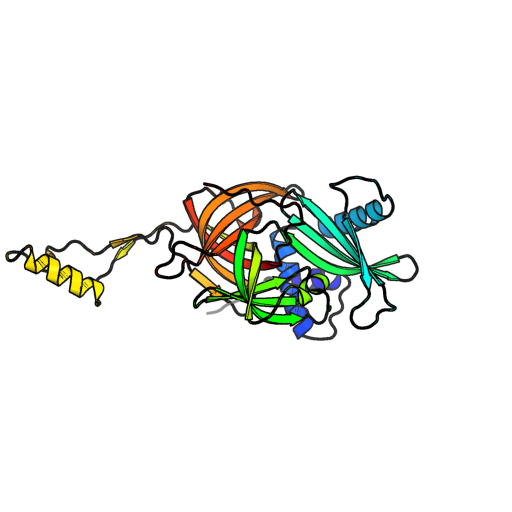 96.00 290 ILE A O 1
ATOM 2378 N N . PRO A 1 291 ? -10.305 -13.311 1.594 1.00 96.62 291 PRO A N 1
ATOM 2379 C CA . PRO A 1 291 ? -10.675 -11.955 1.984 1.00 96.62 291 PRO A CA 1
ATOM 2380 C C . PRO A 1 291 ? -12.136 -11.605 1.708 1.00 96.62 291 PRO A C 1
ATOM 2382 O O . PRO A 1 291 ? -12.692 -11.985 0.672 1.00 96.62 291 PRO A O 1
ATOM 2385 N N . LYS A 1 292 ? -12.756 -10.836 2.611 1.00 96.12 292 LYS A N 1
ATOM 2386 C CA . LYS A 1 292 ? -14.116 -10.303 2.449 1.00 96.12 292 LYS A CA 1
ATOM 2387 C C . LYS A 1 292 ? -14.197 -8.837 2.853 1.00 96.12 292 LYS A C 1
ATOM 2389 O O . LYS A 1 292 ? -13.474 -8.366 3.723 1.00 96.12 292 LYS A O 1
ATOM 2394 N N . GLU A 1 293 ? -15.116 -8.111 2.225 1.00 95.44 293 GLU A N 1
ATOM 2395 C CA . GLU A 1 293 ? -15.402 -6.724 2.599 1.00 95.44 293 GLU A CA 1
ATOM 2396 C C . GLU A 1 293 ? -15.794 -6.627 4.078 1.00 95.44 293 GLU A C 1
ATOM 2398 O O . GLU A 1 293 ? -16.591 -7.425 4.575 1.00 95.44 293 GLU A O 1
ATOM 2403 N N . GLY A 1 294 ? -15.238 -5.637 4.774 1.00 91.56 294 GLY A N 1
ATOM 2404 C CA . GLY A 1 294 ? -15.431 -5.436 6.207 1.00 91.56 294 GLY A CA 1
ATOM 2405 C C . GLY A 1 294 ? -14.484 -6.230 7.107 1.00 91.56 294 GLY A C 1
ATOM 2406 O O . GLY A 1 294 ? -14.437 -5.926 8.299 1.00 91.56 294 GLY A O 1
ATOM 2407 N N . ASP A 1 295 ? -13.711 -7.185 6.576 1.00 94.81 295 ASP A N 1
ATOM 2408 C CA . ASP A 1 295 ? -12.675 -7.855 7.363 1.00 94.81 295 ASP A CA 1
ATOM 2409 C C . ASP A 1 295 ? -11.602 -6.845 7.800 1.00 94.81 295 ASP A C 1
ATOM 2411 O O . ASP A 1 295 ? -11.208 -5.945 7.050 1.00 94.81 295 ASP A O 1
ATOM 2415 N N . ASP A 1 296 ? -11.103 -7.026 9.020 1.00 95.50 296 ASP A N 1
ATOM 2416 C CA . ASP A 1 296 ? -9.837 -6.440 9.442 1.00 95.50 296 ASP A CA 1
ATOM 2417 C C . ASP A 1 296 ? -8.722 -7.403 9.024 1.00 95.50 296 ASP A C 1
ATOM 2419 O O . ASP A 1 296 ? -8.822 -8.612 9.237 1.00 95.50 296 ASP A O 1
ATOM 2423 N N . ILE A 1 297 ? -7.650 -6.869 8.449 1.00 97.06 297 ILE A N 1
ATOM 2424 C CA . ILE A 1 297 ? -6.472 -7.637 8.044 1.00 97.06 297 ILE A CA 1
ATOM 2425 C C . ILE A 1 297 ? -5.204 -7.006 8.599 1.00 97.06 297 ILE A C 1
ATOM 2427 O O . ILE A 1 297 ? -5.150 -5.797 8.853 1.00 97.06 297 ILE A O 1
ATOM 2431 N N . THR A 1 298 ? -4.176 -7.826 8.778 1.00 97.06 298 THR A N 1
ATOM 2432 C CA . THR A 1 298 ? -2.838 -7.391 9.172 1.00 97.06 298 THR A CA 1
ATOM 2433 C C . THR A 1 298 ? -1.776 -8.142 8.385 1.00 97.06 298 THR A C 1
ATOM 2435 O O . THR A 1 298 ? -2.029 -9.216 7.843 1.00 97.06 298 THR A O 1
ATOM 2438 N N . GLY A 1 299 ? -0.585 -7.568 8.301 1.00 96.31 299 GLY A N 1
ATOM 2439 C CA . GLY A 1 299 ? 0.548 -8.218 7.670 1.00 96.31 299 GLY A CA 1
ATOM 2440 C C . GLY A 1 299 ? 1.626 -7.222 7.299 1.00 96.31 299 GLY A C 1
ATOM 2441 O O . GLY A 1 299 ? 1.701 -6.127 7.862 1.00 96.31 299 GLY A O 1
ATOM 2442 N N . ARG A 1 300 ? 2.425 -7.610 6.310 1.00 96.19 300 ARG A N 1
ATOM 2443 C CA . ARG A 1 300 ? 3.558 -6.851 5.793 1.00 96.19 300 ARG A CA 1
ATOM 2444 C C . ARG A 1 300 ? 3.367 -6.568 4.311 1.00 96.19 300 ARG A C 1
ATOM 2446 O O . ARG A 1 300 ? 2.879 -7.428 3.577 1.00 96.19 300 ARG A O 1
ATOM 2453 N N . LEU A 1 301 ? 3.747 -5.382 3.851 1.00 95.88 301 LEU A N 1
ATOM 2454 C CA . LEU A 1 301 ? 3.658 -5.011 2.438 1.00 95.88 301 LEU A CA 1
ATOM 2455 C C . LEU A 1 301 ? 4.829 -4.158 1.968 1.00 95.88 301 LEU A C 1
ATOM 2457 O O . LEU A 1 301 ? 5.484 -3.495 2.768 1.00 95.88 301 LEU A O 1
ATOM 2461 N N . ILE A 1 302 ? 5.021 -4.128 0.652 1.00 95.00 302 ILE A N 1
ATOM 2462 C CA . ILE A 1 302 ? 5.877 -3.162 -0.042 1.00 95.00 302 ILE A CA 1
ATOM 2463 C C . ILE A 1 302 ? 4.979 -2.117 -0.697 1.00 95.00 302 ILE A C 1
ATOM 2465 O O . ILE A 1 302 ? 4.049 -2.471 -1.426 1.00 95.00 302 ILE A O 1
ATOM 2469 N N . LEU A 1 303 ? 5.235 -0.839 -0.422 1.00 95.81 303 LEU A N 1
ATOM 2470 C CA . LEU A 1 303 ? 4.421 0.278 -0.885 1.00 95.81 303 LEU A CA 1
ATOM 2471 C C . LEU A 1 303 ? 4.991 0.894 -2.166 1.00 95.81 303 LEU A C 1
ATOM 2473 O O . LEU A 1 303 ? 6.142 1.332 -2.226 1.00 95.81 303 LEU A O 1
ATOM 2477 N N . PHE A 1 304 ? 4.126 1.017 -3.164 1.00 94.56 304 PHE A N 1
ATOM 2478 C CA . PHE A 1 304 ? 4.402 1.662 -4.436 1.00 94.56 304 PHE A CA 1
ATOM 2479 C C . PHE A 1 304 ? 3.479 2.861 -4.631 1.00 94.56 304 PHE A C 1
ATOM 2481 O O . PHE A 1 304 ? 2.335 2.894 -4.164 1.00 94.56 304 PHE A O 1
ATOM 2488 N N . GLY A 1 305 ? 3.961 3.851 -5.373 1.00 93.44 305 GLY A N 1
ATOM 2489 C CA . GLY A 1 305 ? 3.171 5.022 -5.705 1.00 93.44 305 GLY A CA 1
ATOM 2490 C C . GLY A 1 305 ? 3.531 5.597 -7.056 1.00 93.44 305 GLY A C 1
ATOM 2491 O O . GLY A 1 305 ? 4.688 5.589 -7.464 1.00 93.44 305 GLY A O 1
ATOM 2492 N N . THR A 1 306 ? 2.527 6.116 -7.756 1.00 89.50 306 THR A N 1
ATOM 2493 C CA . THR A 1 306 ? 2.762 6.856 -8.992 1.00 89.50 306 THR A CA 1
ATOM 2494 C C . THR A 1 306 ? 2.000 8.169 -9.036 1.00 89.50 306 THR A C 1
ATOM 2496 O O . THR A 1 306 ? 0.864 8.263 -8.561 1.00 89.50 306 THR A O 1
ATOM 2499 N N . HIS A 1 307 ? 2.620 9.205 -9.601 1.00 85.81 307 HIS A N 1
ATOM 2500 C CA . HIS A 1 307 ? 1.923 10.459 -9.879 1.00 85.81 307 HIS A CA 1
ATOM 2501 C C . HIS A 1 307 ? 0.731 10.211 -10.814 1.00 85.81 307 HIS A C 1
ATOM 2503 O O . HIS A 1 307 ? 0.908 9.796 -11.960 1.00 85.81 307 HIS A O 1
ATOM 2509 N N . PHE A 1 308 ? -0.475 10.554 -10.362 1.00 66.25 308 PHE A N 1
ATOM 2510 C CA . PHE A 1 308 ? -1.695 10.391 -11.147 1.00 66.25 308 PHE A CA 1
ATOM 2511 C C . PHE A 1 308 ? -1.698 11.374 -12.328 1.00 66.25 308 PHE A C 1
ATOM 2513 O O . PHE A 1 308 ? -1.625 12.588 -12.131 1.00 66.25 308 PHE A O 1
ATOM 2520 N N . ASP A 1 309 ? -1.738 10.880 -13.567 1.00 53.19 309 ASP A N 1
ATOM 2521 C CA . ASP A 1 309 ? -1.919 11.724 -14.751 1.00 53.19 309 ASP A CA 1
ATOM 2522 C C . ASP A 1 309 ? -3.365 11.588 -15.232 1.00 53.19 309 ASP A C 1
ATOM 2524 O O . ASP A 1 309 ? -3.831 10.490 -15.511 1.00 53.19 309 ASP A O 1
ATOM 2528 N N . HIS A 1 310 ? -4.087 12.703 -15.349 1.00 40.75 310 HIS A N 1
ATOM 2529 C CA . HIS A 1 310 ? -5.494 12.714 -15.778 1.00 40.75 310 HIS A CA 1
ATOM 2530 C C . HIS A 1 310 ? -5.714 12.171 -17.204 1.00 40.75 310 HIS A C 1
ATOM 2532 O O . HIS A 1 310 ? -6.855 11.996 -17.613 1.00 40.75 310 HIS A O 1
ATOM 2538 N N . ASN A 1 311 ? -4.631 11.920 -17.947 1.00 31.53 311 ASN A N 1
ATOM 2539 C CA . ASN A 1 311 ? -4.638 11.386 -19.307 1.00 31.53 311 ASN A CA 1
ATOM 2540 C C . ASN A 1 311 ? -4.237 9.902 -19.402 1.00 31.53 311 ASN A C 1
ATOM 2542 O O . ASN A 1 311 ? -4.163 9.381 -20.512 1.00 31.53 311 ASN A O 1
ATOM 2546 N N . SER A 1 312 ? -3.933 9.221 -18.291 1.00 33.62 312 SER A N 1
ATOM 2547 C CA . SER A 1 312 ? -3.835 7.758 -18.288 1.00 33.62 312 SER A CA 1
ATOM 2548 C C . SER A 1 312 ? -5.199 7.196 -17.913 1.00 33.62 312 SER A C 1
ATOM 2550 O O . SER A 1 312 ? -5.626 7.379 -16.775 1.00 33.62 312 SER A O 1
ATOM 2552 N N . GLU A 1 313 ? -5.880 6.553 -18.862 1.00 30.47 313 GLU A N 1
ATOM 2553 C CA . GLU A 1 313 ? -7.112 5.788 -18.646 1.00 30.47 313 GLU A CA 1
ATOM 2554 C C . GLU A 1 313 ? -6.880 4.665 -17.629 1.00 30.47 313 GLU A C 1
ATOM 2556 O O . GLU A 1 313 ? -6.675 3.510 -17.978 1.00 30.47 313 GLU A O 1
ATOM 2561 N N . ILE A 1 314 ? -6.912 5.005 -16.346 1.00 33.59 314 ILE A N 1
ATOM 2562 C CA . ILE A 1 314 ? -7.285 4.098 -15.272 1.00 33.59 314 ILE A CA 1
ATOM 2563 C C . ILE A 1 314 ? -8.147 4.925 -14.322 1.00 33.59 314 ILE A C 1
ATOM 2565 O O . ILE A 1 314 ? -7.699 5.447 -13.300 1.00 33.59 314 ILE A O 1
ATOM 2569 N N . ASP A 1 315 ? -9.401 5.095 -14.731 1.00 27.72 315 ASP A N 1
ATOM 2570 C CA . ASP A 1 315 ? -10.444 5.714 -13.929 1.00 27.72 315 ASP A CA 1
ATOM 2571 C C . ASP A 1 315 ? -10.682 4.889 -12.659 1.00 27.72 315 ASP A C 1
ATOM 2573 O O . ASP A 1 315 ? -11.198 3.769 -12.696 1.00 27.72 315 ASP A O 1
ATOM 2577 N N . VAL A 1 316 ? -10.343 5.466 -11.506 1.00 27.84 316 VAL A N 1
ATOM 2578 C CA . VAL A 1 316 ? -10.982 5.091 -10.245 1.00 27.84 316 VAL A CA 1
ATOM 2579 C C . VAL A 1 316 ? -12.350 5.757 -10.268 1.00 27.84 316 VAL A C 1
ATOM 2581 O O . VAL A 1 316 ? -12.487 6.949 -9.988 1.00 27.84 316 VAL A O 1
ATOM 2584 N N . ILE A 1 317 ? -13.352 4.979 -10.673 1.00 28.16 317 ILE A N 1
ATOM 2585 C CA . ILE A 1 317 ? -14.762 5.338 -10.564 1.00 28.16 317 ILE A CA 1
ATOM 2586 C C . ILE A 1 317 ? -15.027 5.804 -9.130 1.00 28.16 317 ILE A C 1
ATOM 2588 O O . ILE A 1 317 ? -14.832 5.076 -8.159 1.00 28.16 317 ILE A O 1
ATOM 2592 N N . SER A 1 318 ? -15.471 7.051 -9.024 1.00 22.56 318 SER A N 1
ATOM 2593 C CA . SER A 1 318 ? -16.029 7.644 -7.819 1.00 22.56 318 SER A CA 1
ATOM 2594 C C . SER A 1 318 ? -17.219 6.821 -7.325 1.00 22.56 318 SER A C 1
ATOM 2596 O O . SER A 1 318 ? -18.224 6.734 -8.035 1.00 22.56 318 SER A O 1
ATOM 2598 N N . TYR A 1 319 ? -17.153 6.289 -6.107 1.00 28.27 319 TYR A N 1
ATOM 2599 C CA . TYR A 1 319 ? -18.355 5.845 -5.409 1.00 28.27 319 TYR A CA 1
ATOM 2600 C C . TYR A 1 319 ? -18.924 7.001 -4.582 1.00 28.27 319 TYR A C 1
ATOM 2602 O O . TYR A 1 319 ? -18.217 7.645 -3.806 1.00 28.27 319 TYR A O 1
ATOM 2610 N N . ARG A 1 320 ? -20.201 7.291 -4.845 1.00 26.84 320 ARG A N 1
ATOM 2611 C CA . ARG A 1 320 ? -21.116 7.972 -3.927 1.00 26.84 320 ARG A CA 1
ATOM 2612 C C . ARG A 1 320 ? -21.640 6.984 -2.904 1.00 26.84 320 ARG A C 1
ATOM 2614 O O . ARG A 1 320 ? -21.785 5.805 -3.297 1.00 26.84 320 ARG A O 1
#

pLDDT: mean 75.24, std 21.42, range [22.56, 97.12]

Foldseek 3Di:
DDDDDDPDDPPPVVVLCVVQPDDDPDPVLVPVQCQQVLLVCQADVDDPVVVVVVVVLVVVVVVPDPDPQHWDKDWDQDPVHNVFIKIWTWHDLDPFKIWIWIWGDDPNDIRTLDIGMDGQKDKDKWAWADWAQRPSRQKTWTWTDDPPDIAIAIENRCNPCVVVNDHRDIFTKGKAKEFSAKEFDDKDKDWDDDDDVLVVVLVVVCVVPVPDDPVPDDTPIDICQQPWAWDADPDRQKTWIKWAFADWDWDDGPNWIKIFTWTFHADDPPDPDTDIIGYIGTPVNHVNDDDDHSTIMTHMIGMHMYGDDPPPPPDPDDDD